Protein AF-A0A7R9PTS1-F1 (afdb_monomer_lite)

Foldseek 3Di:
DDDDPVVVVVVCCCVLVVPPVVVVVVVCVVVVHDDDCPCVVVVSVVVVVLQVQLVVLLVVCCVVDLEAELVNLLCSCPVSVHDSVVSVVVSVVVVGYYYNPCNVVSVVVVVVVVVPVDPDPLPDDDPDDDAAEPLLPVDFKDKWWWAFKADPSDTFQADDPPDDTDTDINYDNWDDDDQQQHTFDFDKAFDDDDDDRGDDDTRIIIGGTDPLFVVLQVVQVVLQVLLVVLVCVVVVPWAWDGWHTGSPHIDTDTDDDDDDPVSVVVSVVSSVVLVVQVWDKDWDWDAPVRDDPVADDHPPDDDDRTDIGIDTGGDPDPPPD

Sequence (321 aa):
MLIMPEHWQFVFTMVLDFRMKVLVQVAAELMEMKIDTNGIEIEEVMFKKTLRRGLQQFSKIVEAKKKLDSEDVFLLYDTYGFPKDLTNLMAEEKNIEVSMDNFDKLVEEAKEKSRTRKESPITINFNFEKTDDSYKYDGNGISAHLQGIVLNNELVDSLEENKKGYLIFDRTCFYSESGGQVGDKGLITFLSNGKKVGGKTSSECTLEFDETRREKIRANHSAGHLLGHFIRDFVPDAEQRGSYLDEFKTTYDFTSNKLSDEVLMQLETKMNDFVRSNGSVEVLNVKKDELDSSITHMKNVDYPELIFVEGHIWKQQSVQE

Radius of gyration: 27.92 Å; chains: 1; bounding box: 76×49×70 Å

Structure (mmCIF, N/CA/C/O backbone):
data_AF-A0A7R9PTS1-F1
#
_entry.id   AF-A0A7R9PTS1-F1
#
loop_
_atom_site.group_PDB
_atom_site.id
_atom_site.type_symbol
_atom_site.label_atom_id
_atom_site.label_alt_id
_atom_site.label_comp_id
_atom_site.label_asym_id
_atom_site.label_entity_id
_atom_site.label_seq_id
_atom_site.pdbx_PDB_ins_code
_atom_site.Cartn_x
_atom_site.Cartn_y
_atom_site.Cartn_z
_atom_site.occupancy
_atom_site.B_iso_or_equiv
_atom_site.auth_seq_id
_atom_site.auth_comp_id
_atom_site.auth_asym_id
_atom_site.auth_atom_id
_atom_site.pdbx_PDB_model_num
ATOM 1 N N . MET A 1 1 ? -26.237 21.612 28.059 1.00 30.41 1 MET A N 1
ATOM 2 C CA . MET A 1 1 ? -25.909 20.379 28.807 1.00 30.41 1 MET A CA 1
ATOM 3 C C . MET A 1 1 ? -27.227 19.703 29.142 1.00 30.41 1 MET A C 1
ATOM 5 O O . MET A 1 1 ? -27.765 19.903 30.221 1.00 30.41 1 MET A O 1
ATOM 9 N N . LEU A 1 2 ? -27.819 19.024 28.158 1.00 34.34 2 LEU A N 1
ATOM 10 C CA . LEU A 1 2 ? -29.046 18.261 28.361 1.00 34.34 2 LEU A CA 1
ATOM 11 C C . LEU A 1 2 ? -28.690 17.010 29.169 1.00 34.34 2 LEU A C 1
ATOM 13 O O . LEU A 1 2 ? -27.889 16.185 28.734 1.00 34.34 2 LEU A O 1
ATOM 17 N N . ILE A 1 3 ? -29.229 16.936 30.383 1.00 40.47 3 ILE A N 1
ATOM 18 C CA . ILE A 1 3 ? -29.117 15.784 31.276 1.00 40.47 3 ILE A CA 1
ATOM 19 C C . ILE A 1 3 ? -29.863 14.640 30.582 1.00 40.47 3 ILE A C 1
ATOM 21 O O . ILE A 1 3 ? -31.042 14.785 30.253 1.00 40.47 3 ILE A O 1
ATOM 25 N N . MET A 1 4 ? -29.166 13.540 30.281 1.00 50.50 4 MET A N 1
ATOM 26 C CA . MET A 1 4 ? -29.836 12.318 29.837 1.00 50.50 4 MET A CA 1
ATOM 27 C C . MET A 1 4 ? -30.858 11.922 30.906 1.00 50.50 4 MET A C 1
ATOM 29 O O . MET A 1 4 ? -30.530 11.993 32.089 1.00 50.50 4 MET A O 1
ATOM 33 N N . PRO A 1 5 ? -32.078 11.508 30.534 1.00 57.44 5 PRO A N 1
ATOM 34 C CA . PRO A 1 5 ? -33.017 10.985 31.511 1.00 57.44 5 PRO A CA 1
ATOM 35 C C . PRO A 1 5 ? -32.368 9.847 32.314 1.00 57.44 5 PRO A C 1
ATOM 37 O O . PRO A 1 5 ? -31.716 8.978 31.727 1.00 57.44 5 PRO A O 1
ATOM 40 N N . GLU A 1 6 ? -32.542 9.844 33.640 1.00 52.69 6 GLU A N 1
ATOM 41 C CA . GLU A 1 6 ? -31.887 8.883 34.546 1.00 52.69 6 GLU A CA 1
ATOM 42 C C . GLU A 1 6 ? -32.109 7.422 34.131 1.00 52.69 6 GLU A C 1
ATOM 44 O O . GLU A 1 6 ? -31.226 6.595 34.327 1.00 52.69 6 GLU A O 1
ATOM 49 N N . HIS A 1 7 ? -33.239 7.104 33.492 1.00 55.94 7 HIS A N 1
ATOM 50 C CA . HIS A 1 7 ? -33.541 5.756 33.015 1.00 55.94 7 HIS A CA 1
ATOM 51 C C . HIS A 1 7 ? -32.653 5.308 31.851 1.00 55.94 7 HIS A C 1
ATOM 53 O O . HIS A 1 7 ? -32.259 4.151 31.829 1.00 55.94 7 HIS A O 1
ATOM 59 N N . TRP A 1 8 ? -32.263 6.186 30.922 1.00 57.88 8 TRP A N 1
ATOM 60 C CA . TRP A 1 8 ? -31.287 5.814 29.893 1.00 57.88 8 TRP A CA 1
ATOM 61 C C . TRP A 1 8 ? -29.906 5.678 30.488 1.00 57.88 8 TRP A C 1
ATOM 63 O O . TRP A 1 8 ? -29.180 4.751 30.159 1.00 57.88 8 TRP A O 1
ATOM 73 N N . GLN A 1 9 ? -29.543 6.584 31.389 1.00 54.84 9 GLN A N 1
ATOM 74 C CA . GLN A 1 9 ? -28.272 6.487 32.084 1.00 54.84 9 GLN A CA 1
ATOM 75 C C . GLN A 1 9 ? -28.203 5.178 32.880 1.00 54.84 9 GLN A C 1
ATOM 77 O O . GLN A 1 9 ? -27.179 4.511 32.839 1.00 54.84 9 GLN A O 1
ATOM 82 N N . PHE A 1 10 ? -29.310 4.746 33.485 1.00 54.19 10 PHE A N 1
ATOM 83 C CA . PHE A 1 10 ? -29.462 3.460 34.154 1.00 54.19 10 PHE A CA 1
ATOM 84 C C . PHE A 1 10 ? -29.453 2.271 33.189 1.00 54.19 10 PHE A C 1
ATOM 86 O O . PHE A 1 10 ? -28.648 1.381 33.396 1.00 54.19 10 PHE A O 1
ATOM 93 N N . VAL A 1 11 ? -30.261 2.247 32.121 1.00 56.25 11 VAL A N 1
ATOM 94 C CA . VAL A 1 11 ? -30.292 1.151 31.130 1.00 56.25 11 VAL A CA 1
ATOM 95 C C . VAL A 1 11 ? -28.939 1.001 30.448 1.00 56.25 11 VAL A C 1
ATOM 97 O O . VAL A 1 11 ? -28.456 -0.115 30.319 1.00 56.25 11 VAL A O 1
ATOM 100 N N . PHE A 1 12 ? -28.276 2.099 30.084 1.00 58.53 12 PHE A N 1
ATOM 101 C CA . PHE A 1 12 ? -26.917 2.043 29.562 1.00 58.53 12 PHE A CA 1
ATOM 102 C C . PHE A 1 12 ? -25.927 1.623 30.632 1.00 58.53 12 PHE A C 1
ATOM 104 O O . PHE A 1 12 ? -25.124 0.764 30.337 1.00 58.53 12 PHE A O 1
ATOM 111 N N . THR A 1 13 ? -25.970 2.142 31.861 1.00 54.59 13 THR A N 1
ATOM 112 C CA . THR A 1 13 ? -25.059 1.671 32.921 1.00 54.59 13 THR A CA 1
ATOM 113 C C . THR A 1 13 ? -25.295 0.196 33.215 1.00 54.59 13 THR A C 1
ATOM 115 O O . THR A 1 13 ? -24.339 -0.531 33.389 1.00 54.59 13 THR A O 1
ATOM 118 N N . MET A 1 14 ? -26.530 -0.298 33.169 1.00 51.25 14 MET A N 1
ATOM 119 C CA . MET A 1 14 ? -26.831 -1.713 33.329 1.00 51.25 14 MET A CA 1
ATOM 120 C C . MET A 1 14 ? -26.342 -2.517 32.125 1.00 51.25 14 MET A C 1
ATOM 122 O O . MET A 1 14 ? -25.618 -3.464 32.324 1.00 51.25 14 MET A O 1
ATOM 126 N N . VAL A 1 15 ? -26.642 -2.149 30.881 1.00 54.16 15 VAL A N 1
ATOM 127 C CA . VAL A 1 15 ? -26.166 -2.876 29.684 1.00 54.16 15 VAL A CA 1
ATOM 128 C C . VAL A 1 15 ? -24.638 -2.783 29.522 1.00 54.16 15 VAL A C 1
ATOM 130 O O . VAL A 1 15 ? -24.017 -3.709 29.011 1.00 54.16 15 VAL A O 1
ATOM 133 N N . LEU A 1 16 ? -24.019 -1.690 29.975 1.00 51.81 16 LEU A N 1
ATOM 134 C CA . LEU A 1 16 ? -22.580 -1.430 29.892 1.00 51.81 16 LEU A CA 1
ATOM 135 C C . LEU A 1 16 ? -21.800 -1.985 31.097 1.00 51.81 16 LEU A C 1
ATOM 137 O O . LEU A 1 16 ? -20.666 -2.403 30.902 1.00 51.81 16 LEU A O 1
ATOM 141 N N . ASP A 1 17 ? -22.348 -2.014 32.316 1.00 50.53 17 ASP A N 1
ATOM 142 C CA . ASP A 1 17 ? -21.719 -2.652 33.492 1.00 50.53 17 ASP A CA 1
ATOM 143 C C . ASP A 1 17 ? -22.108 -4.127 33.633 1.00 50.53 17 ASP A C 1
ATOM 145 O O . ASP A 1 17 ? -21.391 -4.897 34.282 1.00 50.53 17 ASP A O 1
ATOM 149 N N . PHE A 1 18 ? -23.200 -4.570 33.003 1.00 54.34 18 PHE A N 1
ATOM 150 C CA . PHE A 1 18 ? -23.577 -5.978 32.910 1.00 54.34 18 PHE A CA 1
ATOM 151 C C . PHE A 1 18 ? -22.747 -6.657 31.825 1.00 54.34 18 PHE A C 1
ATOM 153 O O . PHE A 1 18 ? -23.214 -7.016 30.750 1.00 54.34 18 PHE A O 1
ATOM 160 N N . ARG A 1 19 ? -21.467 -6.793 32.175 1.00 63.38 19 ARG A N 1
ATOM 161 C CA . ARG A 1 19 ? -20.491 -7.786 31.741 1.00 63.38 19 ARG A CA 1
ATOM 162 C C . ARG A 1 19 ? -20.852 -8.421 30.404 1.00 63.38 19 ARG A C 1
ATOM 164 O O . ARG A 1 19 ? -21.348 -9.546 30.356 1.00 63.38 19 ARG A O 1
ATOM 171 N N . MET A 1 20 ? -20.507 -7.730 29.323 1.00 61.44 20 MET A N 1
ATOM 172 C CA . MET A 1 20 ? -20.531 -8.289 27.972 1.00 61.44 20 MET A CA 1
ATOM 173 C C . MET A 1 20 ? -19.764 -9.622 27.942 1.00 61.44 20 MET A C 1
ATOM 175 O O . MET A 1 20 ? -20.216 -10.590 27.345 1.00 61.44 20 MET A O 1
ATOM 179 N N . LYS A 1 21 ? -18.693 -9.720 28.742 1.00 63.31 21 LYS A N 1
ATOM 180 C CA . LYS A 1 21 ? -17.993 -10.970 29.066 1.00 63.31 21 LYS A CA 1
ATOM 181 C C . LYS A 1 21 ? -18.904 -12.077 29.610 1.00 63.31 21 LYS A C 1
ATOM 183 O O . LYS A 1 21 ? -18.817 -13.191 29.127 1.00 63.31 21 LYS A O 1
ATOM 188 N N . VAL A 1 22 ? -19.787 -11.798 30.575 1.00 67.94 22 VAL A N 1
ATOM 189 C CA . VAL A 1 22 ? -20.735 -12.794 31.120 1.00 67.94 22 VAL A CA 1
ATOM 190 C C . VAL A 1 22 ? -21.768 -13.193 30.076 1.00 67.94 22 VAL A C 1
ATOM 192 O O . VAL A 1 22 ? -22.057 -14.373 29.955 1.00 67.94 22 VAL A O 1
ATOM 195 N N . LEU A 1 23 ? -22.293 -12.248 29.294 1.00 69.69 23 LEU A N 1
ATOM 196 C CA . LEU A 1 23 ? -23.242 -12.570 28.224 1.00 69.69 23 LEU A CA 1
ATOM 197 C C . LEU A 1 23 ? -22.600 -13.430 27.130 1.00 69.69 23 LEU A C 1
ATOM 199 O O . LEU A 1 23 ? -23.199 -14.416 26.713 1.00 69.69 23 LEU A O 1
ATOM 203 N N . VAL A 1 24 ? -21.376 -13.102 26.708 1.00 67.81 24 VAL A N 1
ATOM 204 C CA . VAL A 1 24 ? -20.612 -13.892 25.732 1.00 67.81 24 VAL A CA 1
ATOM 205 C C . VAL A 1 24 ? -20.257 -15.264 26.304 1.00 67.81 24 VAL A C 1
ATOM 207 O O . VAL A 1 24 ? -20.403 -16.254 25.599 1.00 67.81 24 VAL A O 1
ATOM 210 N N . GLN A 1 25 ? -19.871 -15.350 27.582 1.00 69.69 25 GLN A N 1
ATOM 211 C CA . GLN A 1 25 ? -19.593 -16.619 28.263 1.00 69.69 25 GLN A CA 1
ATOM 212 C C . GLN A 1 25 ? -20.841 -17.509 28.322 1.00 69.69 25 GLN A C 1
ATOM 214 O O . GLN A 1 25 ? -20.787 -18.670 27.939 1.00 69.69 25 GLN A O 1
ATOM 219 N N . VAL A 1 26 ? -21.981 -16.950 28.738 1.00 74.62 26 VAL A N 1
ATOM 220 C CA . VAL A 1 26 ? -23.257 -17.675 28.829 1.00 74.62 26 VAL A CA 1
ATOM 221 C C . VAL A 1 26 ? -23.747 -18.090 27.442 1.00 74.62 26 VAL A C 1
ATOM 223 O O . VAL A 1 26 ? -24.213 -19.211 27.271 1.00 74.62 26 VAL A O 1
ATOM 226 N N . ALA A 1 27 ? -23.622 -17.229 26.430 1.00 71.50 27 ALA A N 1
ATOM 227 C CA . ALA A 1 27 ? -23.969 -17.578 25.055 1.00 71.50 27 ALA A CA 1
ATOM 228 C C . ALA A 1 27 ? -23.058 -18.685 24.500 1.00 71.50 27 ALA A C 1
ATOM 230 O O . ALA A 1 27 ? -23.555 -19.613 23.868 1.00 71.50 27 ALA A O 1
ATOM 231 N N . ALA A 1 28 ? -21.751 -18.625 24.775 1.00 73.81 28 ALA A N 1
ATOM 232 C CA . ALA A 1 28 ? -20.791 -19.663 24.409 1.00 73.81 28 ALA A CA 1
ATOM 233 C C . ALA A 1 28 ? -21.144 -21.011 25.051 1.00 73.81 28 ALA A C 1
ATOM 235 O O . ALA A 1 28 ? -21.156 -22.031 24.367 1.00 73.81 28 ALA A O 1
ATOM 236 N N . GLU A 1 29 ? -21.486 -21.001 26.342 1.00 76.56 29 GLU A N 1
ATOM 237 C CA . GLU A 1 29 ? -21.928 -22.181 27.091 1.00 76.56 29 GLU A CA 1
ATOM 238 C C . GLU A 1 29 ? -23.236 -22.755 26.532 1.00 76.56 29 GLU A C 1
ATOM 240 O O . GLU A 1 29 ? -23.334 -23.962 26.328 1.00 76.56 29 GLU A O 1
ATOM 245 N N . LEU A 1 30 ? -24.219 -21.903 26.219 1.00 78.62 30 LEU A N 1
ATOM 246 C CA . LEU A 1 30 ? -25.497 -22.316 25.625 1.00 78.62 30 LEU A CA 1
ATOM 247 C C . LEU A 1 30 ? -25.350 -22.877 24.204 1.00 78.62 30 LEU A C 1
ATOM 249 O O . LEU A 1 30 ? -26.162 -23.703 23.795 1.00 78.62 30 LEU A O 1
ATOM 253 N N . MET A 1 31 ? -24.350 -22.418 23.448 1.00 79.88 31 MET A N 1
ATOM 254 C CA . MET A 1 31 ? -24.087 -22.857 22.072 1.00 79.88 31 MET A CA 1
ATOM 255 C C . MET A 1 31 ? -22.999 -23.939 21.975 1.00 79.88 31 MET A C 1
ATOM 257 O O . MET A 1 31 ? -22.622 -24.306 20.865 1.00 79.88 31 MET A O 1
ATOM 261 N N . GLU A 1 32 ? -22.475 -24.430 23.104 1.00 78.00 32 GLU A N 1
ATOM 262 C CA . GLU A 1 32 ? -21.339 -25.368 23.171 1.00 78.00 32 GLU A CA 1
ATOM 263 C C . GLU A 1 32 ? -20.096 -24.899 22.378 1.00 78.00 32 GLU A C 1
ATOM 265 O O . GLU A 1 32 ? -19.299 -25.695 21.876 1.00 78.00 32 GLU A O 1
ATOM 270 N N . MET A 1 33 ? -19.900 -23.582 22.266 1.00 72.06 33 MET A N 1
ATOM 271 C CA . MET A 1 33 ? -18.794 -22.980 21.522 1.00 72.06 33 MET A CA 1
ATOM 272 C C . MET A 1 33 ? -17.620 -22.659 22.450 1.00 72.06 33 MET A C 1
ATOM 274 O O . MET A 1 33 ? -17.782 -22.052 23.506 1.00 72.06 33 MET A O 1
ATOM 278 N N . LYS A 1 34 ? -16.396 -22.991 22.026 1.00 64.06 34 LYS A N 1
ATOM 279 C CA . LYS A 1 34 ? -15.184 -22.437 22.647 1.00 64.06 34 LYS A CA 1
ATOM 280 C C . LYS A 1 34 ? -14.942 -21.038 22.088 1.00 64.06 34 LYS A C 1
ATOM 282 O O . LYS A 1 34 ? -14.516 -20.909 20.945 1.00 64.06 34 LYS A O 1
ATOM 287 N N . ILE A 1 35 ? -15.214 -20.012 22.889 1.00 63.81 35 ILE A N 1
ATOM 288 C CA . ILE A 1 35 ? -14.909 -18.617 22.550 1.00 63.81 35 ILE A CA 1
ATOM 289 C C . ILE A 1 35 ? -13.646 -18.194 23.302 1.00 63.81 35 ILE A C 1
ATOM 291 O O . ILE A 1 35 ? -13.562 -18.362 24.520 1.00 63.81 35 ILE A O 1
ATOM 295 N N . ASP A 1 36 ? -12.664 -17.652 22.580 1.00 63.06 36 ASP A N 1
ATOM 296 C CA . ASP A 1 36 ? -11.528 -16.976 23.203 1.00 63.06 36 ASP A CA 1
ATOM 297 C C . ASP A 1 36 ? -12.006 -15.638 23.779 1.00 63.06 36 ASP A C 1
ATOM 299 O O . ASP A 1 36 ? -12.470 -14.757 23.059 1.00 63.06 36 ASP A O 1
ATOM 303 N N . THR A 1 37 ? -11.947 -15.508 25.103 1.00 60.34 37 THR A N 1
ATOM 304 C CA . THR A 1 37 ? -12.390 -14.293 25.802 1.00 60.34 37 THR A CA 1
ATOM 305 C C . THR A 1 37 ? -11.315 -13.207 25.874 1.00 60.34 37 THR A C 1
ATOM 307 O O . THR A 1 37 ? -11.572 -12.121 26.407 1.00 60.34 37 THR A O 1
ATOM 310 N N . ASN A 1 38 ? -10.111 -13.476 25.356 1.00 59.19 38 ASN A N 1
ATOM 311 C CA . ASN A 1 38 ? -9.035 -12.497 25.298 1.00 59.19 38 ASN A CA 1
ATOM 312 C C . ASN A 1 38 ? -9.413 -11.352 24.349 1.00 59.19 38 ASN A C 1
ATOM 314 O O . ASN A 1 38 ? -9.688 -11.556 23.174 1.00 59.19 38 ASN A O 1
ATOM 318 N N . GLY A 1 39 ? -9.426 -10.122 24.868 1.00 57.47 39 GLY A N 1
ATOM 319 C CA . GLY A 1 39 ? -9.778 -8.924 24.098 1.00 57.47 39 GLY A CA 1
ATOM 320 C C . GLY A 1 39 ? -11.207 -8.417 24.301 1.00 57.47 39 GLY A C 1
ATOM 321 O O . GLY A 1 39 ? -11.434 -7.236 24.054 1.00 57.47 39 GLY A O 1
ATOM 322 N N . ILE A 1 40 ? -12.128 -9.214 24.869 1.00 67.50 40 ILE A N 1
ATOM 323 C CA . ILE A 1 40 ? -13.513 -8.771 25.146 1.00 67.50 40 ILE A CA 1
ATOM 324 C C . ILE A 1 40 ? -13.531 -7.517 26.025 1.00 67.50 40 ILE A C 1
ATOM 326 O O . ILE A 1 40 ? -14.324 -6.614 25.798 1.00 67.50 40 ILE A O 1
ATOM 330 N N . GLU A 1 41 ? -12.638 -7.420 27.011 1.00 64.75 41 GLU A N 1
ATOM 331 C CA . GLU A 1 41 ? -12.552 -6.242 27.887 1.00 64.75 41 GLU A CA 1
ATOM 332 C C . GLU A 1 41 ? -12.122 -4.981 27.118 1.00 64.75 41 GLU A C 1
ATOM 334 O O . GLU A 1 41 ? -12.632 -3.889 27.367 1.00 64.75 41 GLU A O 1
ATOM 339 N N . ILE A 1 42 ? -11.219 -5.128 26.144 1.00 62.91 42 ILE A N 1
ATOM 340 C CA . ILE A 1 42 ? -10.767 -4.027 25.284 1.00 62.91 42 ILE A CA 1
ATOM 341 C C . ILE A 1 42 ? -11.885 -3.633 24.316 1.00 62.91 42 ILE A C 1
ATOM 343 O O . ILE A 1 42 ? -12.165 -2.442 24.165 1.00 62.91 42 ILE A O 1
ATOM 347 N N . GLU A 1 43 ? -12.552 -4.609 23.700 1.00 64.00 43 GLU A N 1
ATOM 348 C CA . GLU A 1 43 ? -13.722 -4.380 22.850 1.00 64.00 43 GLU A CA 1
ATOM 349 C C . GLU A 1 43 ? -14.851 -3.704 23.623 1.00 64.00 43 GLU A C 1
ATOM 351 O O . GLU A 1 43 ? -15.441 -2.754 23.122 1.00 64.00 43 GLU A O 1
ATOM 356 N N . GLU A 1 44 ? -15.101 -4.106 24.869 1.00 65.06 44 GLU A N 1
ATOM 357 C CA . GLU A 1 44 ? -16.109 -3.503 25.739 1.00 65.06 44 GLU A CA 1
ATOM 358 C C . GLU A 1 44 ? -15.778 -2.029 26.028 1.00 65.06 44 GLU A C 1
ATOM 360 O O . GLU A 1 44 ? -16.634 -1.149 25.903 1.00 65.06 44 GLU A O 1
ATOM 365 N N . VAL A 1 45 ? -14.516 -1.724 26.356 1.00 65.69 45 VAL A N 1
ATOM 366 C CA . VAL A 1 45 ? -14.046 -0.343 26.563 1.00 65.69 45 VAL A CA 1
ATOM 367 C C . VAL A 1 45 ? -14.166 0.484 25.278 1.00 65.69 45 VAL A C 1
ATOM 369 O O . VAL A 1 45 ? -14.592 1.646 25.320 1.00 65.69 45 VAL A O 1
ATOM 372 N N . MET A 1 46 ? -13.815 -0.091 24.128 1.00 64.50 46 MET A N 1
ATOM 373 C CA . MET A 1 46 ? -13.908 0.580 22.831 1.00 64.50 46 MET A CA 1
ATOM 374 C C . MET A 1 46 ? -15.365 0.805 22.423 1.00 64.50 46 MET A C 1
ATOM 376 O O . MET A 1 46 ? -15.711 1.919 22.032 1.00 64.50 46 MET A O 1
ATOM 380 N N . PHE A 1 47 ? -16.236 -0.183 22.618 1.00 69.75 47 PHE A N 1
ATOM 381 C CA . PHE A 1 47 ? -17.673 -0.084 22.390 1.00 69.75 47 PHE A CA 1
ATOM 382 C C . PHE A 1 47 ? -18.293 1.014 23.258 1.00 69.75 47 PHE A C 1
ATOM 384 O O . PHE A 1 47 ? -18.947 1.909 22.726 1.00 69.75 47 PHE A O 1
ATOM 391 N N . LYS A 1 48 ? -17.987 1.057 24.565 1.00 67.12 48 LYS A N 1
ATOM 392 C CA . LYS A 1 48 ? -18.401 2.149 25.472 1.00 67.12 48 LYS A CA 1
ATOM 393 C C . LYS A 1 48 ? -17.970 3.520 24.949 1.00 67.12 48 LYS A C 1
ATOM 395 O O . LYS A 1 48 ? -18.740 4.483 24.978 1.00 67.12 48 LYS A O 1
ATOM 400 N N . LYS A 1 49 ? -16.731 3.632 24.459 1.00 70.56 49 LYS A N 1
ATOM 401 C CA . LYS A 1 49 ? -16.186 4.886 23.920 1.00 70.56 49 LYS A CA 1
ATOM 402 C C . LYS A 1 49 ? -16.896 5.312 22.633 1.00 70.56 49 LYS A C 1
ATOM 404 O O . LYS A 1 49 ? -17.201 6.499 22.496 1.00 70.56 49 LYS A O 1
ATOM 409 N N . THR A 1 50 ? -17.154 4.372 21.730 1.00 70.56 50 THR A N 1
ATOM 410 C CA . THR A 1 50 ? -17.903 4.566 20.480 1.00 70.56 50 THR A CA 1
ATOM 411 C C . THR A 1 50 ? -19.333 5.005 20.778 1.00 70.56 50 THR A C 1
ATOM 413 O O . THR A 1 50 ? -19.751 6.073 20.338 1.00 70.56 50 THR A O 1
ATOM 416 N N . LEU A 1 51 ? -20.031 4.283 21.655 1.00 77.00 51 LEU A N 1
ATOM 417 C CA . LEU A 1 51 ? -21.401 4.575 22.064 1.00 77.00 51 LEU A CA 1
ATOM 418 C C . LEU A 1 51 ? -21.529 5.966 22.694 1.00 77.00 51 LEU A C 1
ATOM 420 O O . LEU A 1 51 ? -22.396 6.747 22.313 1.00 77.00 51 LEU A O 1
ATOM 424 N N . ARG A 1 52 ? -20.608 6.335 23.595 1.00 74.31 52 ARG A N 1
ATOM 425 C CA . ARG A 1 52 ? -20.577 7.673 24.205 1.00 74.31 52 ARG A CA 1
ATOM 426 C C . ARG A 1 52 ? -20.402 8.780 23.164 1.00 74.31 52 ARG A C 1
ATOM 428 O O . ARG A 1 52 ? -21.030 9.830 23.283 1.00 74.31 52 ARG A O 1
ATOM 435 N N . ARG A 1 53 ? -19.542 8.571 22.161 1.00 76.88 53 ARG A N 1
ATOM 436 C CA . ARG A 1 53 ? -19.349 9.531 21.061 1.00 76.88 53 ARG A CA 1
ATOM 437 C C . ARG A 1 53 ? -20.604 9.636 20.196 1.00 76.88 53 ARG A C 1
ATOM 439 O O . ARG A 1 53 ? -21.027 10.753 19.913 1.00 76.88 53 ARG A O 1
ATOM 446 N N . GLY A 1 54 ? -21.217 8.502 19.857 1.00 80.88 54 GLY A N 1
ATOM 447 C CA . GLY A 1 54 ? -22.487 8.445 19.134 1.00 80.88 54 GLY A CA 1
ATOM 448 C C . GLY A 1 54 ? -23.605 9.196 19.860 1.00 80.88 54 GLY A C 1
ATOM 449 O O . GLY A 1 54 ? -24.239 10.060 19.268 1.00 80.88 54 GLY A O 1
ATOM 450 N N . LEU A 1 55 ? -23.758 8.991 21.172 1.00 82.44 55 LEU A N 1
ATOM 451 C CA . LEU A 1 55 ? -24.741 9.697 22.008 1.00 82.44 55 LEU A CA 1
ATOM 452 C C . LEU A 1 55 ? -24.530 11.216 22.040 1.00 82.44 55 LEU A C 1
ATOM 454 O O . LEU A 1 55 ? -25.489 11.992 21.966 1.00 82.44 55 LEU A O 1
ATOM 458 N N . GLN A 1 56 ? -23.273 11.655 22.157 1.00 82.06 56 GLN A N 1
ATOM 459 C CA . GLN A 1 56 ? -22.933 13.078 22.115 1.00 82.06 56 GLN A CA 1
ATOM 460 C C . GLN A 1 56 ? -23.297 13.689 20.763 1.00 82.06 56 GLN A C 1
ATOM 462 O O . GLN A 1 56 ? -23.817 14.803 20.720 1.00 82.06 56 GLN A O 1
ATOM 467 N N . GLN A 1 57 ? -23.040 12.968 19.672 1.00 87.62 57 GLN A N 1
ATOM 468 C CA . GLN A 1 57 ? -23.364 13.440 18.336 1.00 87.62 57 GLN A CA 1
ATOM 469 C C . GLN A 1 57 ? -24.873 13.439 18.077 1.00 87.62 57 GLN A C 1
ATOM 471 O O . GLN A 1 57 ? -25.396 14.445 17.607 1.00 87.62 57 GLN A O 1
ATOM 476 N N . PHE A 1 58 ? -25.583 12.378 18.463 1.00 86.88 58 PHE A N 1
ATOM 477 C CA . PHE A 1 58 ? -27.041 12.296 18.387 1.00 86.88 58 PHE A CA 1
ATOM 478 C C . PHE A 1 58 ? -27.689 13.479 19.110 1.00 86.88 58 PHE A C 1
ATOM 480 O O . PHE A 1 58 ? -28.503 14.194 18.536 1.00 86.88 58 PHE A O 1
ATOM 487 N N . SER A 1 59 ? -27.257 13.760 20.343 1.00 85.62 59 SER A N 1
ATOM 488 C CA . SER A 1 59 ? -27.791 14.883 21.122 1.00 85.62 59 SER A CA 1
ATOM 489 C C . SER A 1 59 ? -27.562 16.229 20.431 1.00 85.62 59 SER A C 1
ATOM 491 O O . SER A 1 59 ? -28.476 17.043 20.390 1.00 85.62 59 SER A O 1
ATOM 493 N N . LYS A 1 60 ? -26.382 16.449 19.832 1.00 86.69 60 LYS A N 1
ATOM 494 C CA . LYS A 1 60 ? -26.089 17.672 19.064 1.00 86.69 60 LYS A CA 1
ATOM 495 C C . LYS A 1 60 ? -26.977 17.815 17.832 1.00 86.69 60 LYS A C 1
ATOM 497 O O . LYS A 1 60 ? -27.460 18.912 17.567 1.00 86.69 60 LYS A O 1
ATOM 502 N N . ILE A 1 61 ? -27.172 16.728 17.084 1.00 87.62 61 ILE A N 1
ATOM 503 C CA . ILE A 1 61 ? -28.024 16.722 15.891 1.00 87.62 61 ILE A CA 1
ATOM 504 C C . ILE A 1 61 ? -29.454 17.073 16.292 1.00 87.62 61 ILE A C 1
ATOM 506 O O . ILE A 1 61 ? -30.024 18.000 15.736 1.00 87.62 61 ILE A O 1
ATOM 510 N N . VAL A 1 62 ? -29.980 16.417 17.324 1.00 87.50 62 VAL A N 1
ATOM 511 C CA . VAL A 1 62 ? -31.332 16.643 17.846 1.00 87.50 62 VAL A CA 1
ATOM 512 C C . VAL A 1 62 ? -31.537 18.060 18.397 1.00 87.50 62 VAL A C 1
ATOM 514 O O . VAL A 1 62 ? -32.598 18.656 18.208 1.00 87.50 62 VAL A O 1
ATOM 517 N N . GLU A 1 63 ? -30.537 18.615 19.089 1.00 85.94 63 GLU A N 1
ATOM 518 C CA . GLU A 1 63 ? -30.571 20.000 19.577 1.00 85.94 63 GLU A CA 1
ATOM 519 C C . GLU A 1 63 ? -30.603 21.006 18.416 1.00 85.94 63 GLU A C 1
ATOM 521 O O . GLU A 1 63 ? -31.304 22.015 18.497 1.00 85.94 63 GLU A O 1
ATOM 526 N N . ALA A 1 64 ? -29.869 20.729 17.334 1.00 86.00 64 ALA A N 1
ATOM 527 C CA . ALA A 1 64 ? -29.796 21.594 16.160 1.00 86.00 64 ALA A CA 1
ATOM 528 C C . ALA A 1 64 ? -31.016 21.453 15.237 1.00 86.00 64 ALA A C 1
ATOM 530 O O . ALA A 1 64 ? -31.503 22.441 14.685 1.00 86.00 64 ALA A O 1
ATOM 531 N N . LYS A 1 65 ? -31.518 20.229 15.068 1.00 85.69 65 LYS A N 1
ATOM 532 C CA . LYS A 1 65 ? -32.670 19.896 14.239 1.00 85.69 65 LYS A CA 1
ATOM 533 C C . LYS A 1 65 ? -33.545 18.865 14.941 1.00 85.69 65 LYS A C 1
ATOM 535 O O . LYS A 1 65 ? -33.116 17.772 15.281 1.00 85.69 65 LYS A O 1
ATOM 540 N N . LYS A 1 66 ? -34.828 19.193 15.103 1.00 83.94 66 LYS A N 1
ATOM 541 C CA . LYS A 1 66 ? -35.843 18.306 15.701 1.00 83.94 66 LYS A CA 1
ATOM 542 C C . LYS A 1 66 ? -36.305 17.180 14.755 1.00 83.94 66 LYS A C 1
ATOM 544 O O . LYS A 1 66 ? -37.461 16.779 14.805 1.00 83.94 66 LYS A O 1
ATOM 549 N N . LYS A 1 67 ? -35.425 16.721 13.865 1.00 89.50 67 LYS A N 1
ATOM 550 C CA . LYS A 1 67 ? -35.639 15.619 12.922 1.00 89.50 67 LYS A CA 1
ATOM 551 C C . LYS A 1 67 ? -34.294 14.998 12.552 1.00 89.50 67 LYS A C 1
ATOM 553 O O . LYS A 1 67 ? -33.294 15.717 12.526 1.00 89.50 67 LYS A O 1
ATOM 558 N N . LEU A 1 68 ? -34.293 13.708 12.244 1.00 90.06 68 LEU A N 1
ATOM 559 C CA . LEU A 1 68 ? -33.134 12.962 11.758 1.00 90.06 68 LEU A CA 1
ATOM 560 C C . LEU A 1 68 ? -33.399 12.522 10.317 1.00 90.06 68 LEU A C 1
ATOM 562 O O . LEU A 1 68 ? -34.378 11.829 10.046 1.00 90.06 68 LEU A O 1
ATOM 566 N N . ASP A 1 69 ? -32.551 12.957 9.393 1.00 93.06 69 ASP A N 1
ATOM 567 C CA . ASP A 1 69 ? -32.580 12.492 8.004 1.00 93.06 69 ASP A CA 1
ATOM 568 C C . ASP A 1 69 ? -31.681 11.259 7.815 1.00 93.06 69 ASP A C 1
ATOM 570 O O . ASP A 1 69 ? -30.923 10.867 8.708 1.00 93.06 69 ASP A O 1
ATOM 574 N N . SER A 1 70 ? -31.794 10.609 6.654 1.00 90.75 70 SER A N 1
ATOM 575 C CA . SER A 1 70 ? -31.026 9.395 6.357 1.00 90.75 70 SER A CA 1
ATOM 576 C C . SER A 1 70 ? -29.520 9.648 6.413 1.00 90.75 70 SER A C 1
ATOM 578 O O . SER A 1 70 ? -28.770 8.757 6.804 1.00 90.75 70 SER A O 1
ATOM 580 N N . GLU A 1 71 ? -29.078 10.859 6.074 1.00 91.19 71 GLU A N 1
ATOM 581 C CA . GLU A 1 71 ? -27.691 11.300 6.155 1.00 91.19 71 GLU A CA 1
ATOM 582 C C . GLU A 1 71 ? -27.189 11.378 7.605 1.00 91.19 71 GLU A C 1
ATOM 584 O O . GLU A 1 71 ? -26.061 10.965 7.872 1.00 91.19 71 GLU A O 1
ATOM 589 N N . ASP A 1 72 ? -28.004 11.835 8.561 1.00 92.25 72 ASP A N 1
ATOM 590 C CA . ASP A 1 72 ? -27.635 11.803 9.982 1.00 92.25 72 ASP A CA 1
ATOM 591 C C . ASP A 1 72 ? -27.539 10.396 10.537 1.00 92.25 72 ASP A C 1
ATOM 593 O O . ASP A 1 72 ? -26.615 10.084 11.291 1.00 92.25 72 ASP A O 1
ATOM 597 N N . VAL A 1 73 ? -28.530 9.558 10.218 1.00 91.12 73 VAL A N 1
ATOM 598 C CA . VAL A 1 73 ? -28.559 8.181 10.710 1.00 91.12 73 VAL A CA 1
ATOM 599 C C . VAL A 1 73 ? -27.377 7.425 10.113 1.00 91.12 73 VAL A C 1
ATOM 601 O O . VAL A 1 73 ? -26.697 6.686 10.825 1.00 91.12 73 VAL A O 1
ATOM 604 N N . PHE A 1 74 ? -27.070 7.678 8.839 1.00 91.69 74 PHE A N 1
ATOM 605 C CA . PHE A 1 74 ? -25.876 7.169 8.181 1.00 91.69 74 PHE A CA 1
ATOM 606 C C . PHE A 1 74 ? -24.591 7.689 8.833 1.00 91.69 74 PHE A C 1
ATOM 608 O O . PHE A 1 74 ? -23.713 6.890 9.133 1.00 91.69 74 PHE A O 1
ATOM 615 N N . LEU A 1 75 ? -24.485 8.984 9.143 1.00 89.62 75 LEU A N 1
ATOM 616 C CA . LEU A 1 75 ? -23.329 9.552 9.843 1.00 89.62 75 LEU A CA 1
ATOM 617 C C . LEU A 1 75 ? -23.112 8.886 11.210 1.00 89.62 75 LEU A C 1
ATOM 619 O O . LEU A 1 75 ? -21.990 8.507 11.552 1.00 89.62 75 LEU A O 1
ATOM 623 N N . LEU A 1 76 ? -24.180 8.745 11.999 1.00 88.38 76 LEU A N 1
ATOM 624 C CA . LEU A 1 76 ? -24.143 8.085 13.303 1.00 88.38 76 LEU A CA 1
ATOM 625 C C . LEU A 1 76 ? -23.686 6.627 13.171 1.00 88.38 76 LEU A C 1
ATOM 627 O O . LEU A 1 76 ? -22.827 6.199 13.939 1.00 88.38 76 LEU A O 1
ATOM 631 N N . TYR A 1 77 ? -24.198 5.907 12.176 1.00 88.81 77 TYR A N 1
ATOM 632 C CA . TYR A 1 77 ? -23.855 4.514 11.903 1.00 88.81 77 TYR A CA 1
ATOM 633 C C . TYR A 1 77 ? -22.417 4.332 11.393 1.00 88.81 77 TYR A C 1
ATOM 635 O O . TYR A 1 77 ? -21.631 3.628 12.022 1.00 88.81 77 TYR A O 1
ATOM 643 N N . ASP A 1 78 ? -22.059 4.983 10.288 1.00 85.38 78 ASP A N 1
ATOM 644 C CA . ASP A 1 78 ? -20.804 4.773 9.559 1.00 85.38 78 ASP A CA 1
ATOM 645 C C . ASP A 1 78 ? -19.605 5.420 10.266 1.00 85.38 78 ASP A C 1
ATOM 647 O O . ASP A 1 78 ? -18.578 4.786 10.495 1.00 85.38 78 ASP A O 1
ATOM 651 N N . THR A 1 79 ? -19.742 6.680 10.685 1.00 81.38 79 THR A N 1
ATOM 652 C CA . THR A 1 79 ? -18.622 7.439 11.264 1.00 81.38 79 THR A CA 1
ATOM 653 C C . THR A 1 79 ? -18.498 7.243 12.771 1.00 81.38 79 THR A C 1
ATOM 655 O O . THR A 1 79 ? -17.388 7.168 13.305 1.00 81.38 79 THR A O 1
ATOM 658 N N . TYR A 1 80 ? -19.625 7.195 13.485 1.00 80.56 80 TYR A N 1
ATOM 659 C CA . TYR A 1 80 ? -19.632 7.108 14.948 1.00 80.56 80 TYR A CA 1
ATOM 660 C C . TYR A 1 80 ? -19.901 5.698 15.477 1.00 80.56 80 TYR A C 1
ATOM 662 O O . TYR A 1 80 ? -19.888 5.529 16.696 1.00 80.56 80 TYR A O 1
ATOM 670 N N . GLY A 1 81 ? -20.118 4.704 14.604 1.00 79.19 81 GLY A N 1
ATOM 671 C CA . GLY A 1 81 ? -20.379 3.313 14.988 1.00 79.19 81 GLY A CA 1
ATOM 672 C C . GLY A 1 81 ? -21.635 3.144 15.847 1.00 79.19 81 GLY A C 1
ATOM 673 O O . GLY A 1 81 ? -21.733 2.190 16.618 1.00 79.19 81 GLY A O 1
ATOM 674 N N . PHE A 1 82 ? -22.555 4.108 15.797 1.00 83.38 82 PHE A N 1
ATOM 675 C CA . PHE A 1 82 ? -23.733 4.158 16.647 1.00 83.38 82 PHE A CA 1
ATOM 676 C C . PHE A 1 82 ? -24.868 3.335 16.013 1.00 83.38 82 PHE A C 1
ATOM 678 O O . PHE A 1 82 ? -25.244 3.601 14.869 1.00 83.38 82 PHE A O 1
ATOM 685 N N . PRO A 1 83 ? -25.422 2.324 16.710 1.00 83.56 83 PRO A N 1
ATOM 686 C CA . PRO A 1 83 ? -26.391 1.411 16.109 1.00 83.56 83 PRO A CA 1
ATOM 687 C C . PRO A 1 83 ? -27.660 2.121 15.626 1.00 83.56 83 PRO A C 1
ATOM 689 O O . PRO A 1 83 ? -28.272 2.883 16.374 1.00 83.56 83 PRO A O 1
ATOM 692 N N . LYS A 1 84 ? -28.107 1.814 14.401 1.00 86.31 84 LYS A N 1
ATOM 693 C CA . LYS A 1 84 ? -29.332 2.394 13.821 1.00 86.31 84 LYS A CA 1
ATOM 694 C C . LYS A 1 84 ? -30.575 2.131 14.681 1.00 86.31 84 LYS A C 1
ATOM 696 O O . LYS A 1 84 ? -31.394 3.024 14.861 1.00 86.31 84 LYS A O 1
ATOM 701 N N . ASP A 1 85 ? -30.677 0.935 15.262 1.00 84.56 85 ASP A N 1
ATOM 702 C CA . ASP A 1 85 ? -31.835 0.537 16.068 1.00 84.56 85 ASP A CA 1
ATOM 703 C C . ASP A 1 85 ? -31.914 1.374 17.348 1.00 84.56 85 ASP A C 1
ATOM 705 O O . ASP A 1 85 ? -32.989 1.794 17.768 1.00 84.56 85 ASP A O 1
ATOM 709 N N . LEU A 1 86 ? -30.749 1.698 17.916 1.00 82.75 86 LEU A N 1
ATOM 710 C CA . LEU A 1 86 ? -30.641 2.566 19.077 1.00 82.75 86 LEU A CA 1
ATOM 711 C C . LEU A 1 86 ? -30.966 4.023 18.727 1.00 82.75 86 LEU A C 1
ATOM 713 O O . LEU A 1 86 ? -31.655 4.692 19.492 1.00 82.75 86 LEU A O 1
ATOM 717 N N . THR A 1 87 ? -30.526 4.502 17.560 1.00 85.94 87 THR A N 1
ATOM 718 C CA . THR A 1 87 ? -30.910 5.821 17.031 1.00 85.94 87 THR A CA 1
ATOM 719 C C . THR A 1 87 ? -32.428 5.947 16.908 1.00 85.94 87 THR A C 1
ATOM 721 O O . THR A 1 87 ? -32.988 6.946 17.358 1.00 85.94 87 THR A O 1
ATOM 724 N N . ASN A 1 88 ? -33.095 4.927 16.358 1.00 85.56 88 ASN A N 1
ATOM 725 C CA . ASN A 1 88 ? -34.548 4.911 16.181 1.00 85.56 88 ASN A CA 1
ATOM 726 C C . ASN A 1 88 ? -35.290 4.924 17.523 1.00 85.56 88 ASN A C 1
ATOM 728 O O . ASN A 1 88 ? -36.142 5.784 17.731 1.00 85.56 88 ASN A O 1
ATOM 732 N N . LEU A 1 89 ? -34.913 4.041 18.455 1.00 84.88 89 LEU A N 1
ATOM 733 C CA . LEU A 1 89 ? -35.485 3.987 19.808 1.00 84.88 89 LEU A CA 1
ATOM 734 C C . LEU A 1 89 ? -35.379 5.333 20.534 1.00 84.88 89 LEU A C 1
ATOM 736 O O . LEU A 1 89 ? -36.346 5.839 21.098 1.00 84.88 89 LEU A O 1
ATOM 740 N N . MET A 1 90 ? -34.197 5.950 20.495 1.00 83.81 90 MET A N 1
ATOM 741 C CA . MET A 1 90 ? -33.965 7.232 21.159 1.00 83.81 90 MET A CA 1
ATOM 742 C C . MET A 1 90 ? -34.721 8.392 20.505 1.00 83.81 90 MET A C 1
ATOM 744 O O . MET A 1 90 ? -35.091 9.351 21.189 1.00 83.81 90 MET A O 1
ATOM 748 N N . ALA A 1 91 ? -34.901 8.349 19.185 1.00 87.56 91 ALA A N 1
ATOM 749 C CA . ALA A 1 91 ? -35.677 9.347 18.466 1.00 87.56 91 ALA A CA 1
ATOM 750 C C . ALA A 1 91 ? -37.171 9.226 18.795 1.00 87.56 91 ALA A C 1
ATOM 752 O O . ALA A 1 91 ? -37.801 10.240 19.094 1.00 87.56 91 ALA A O 1
ATOM 753 N N . GLU A 1 92 ? -37.701 8.001 18.837 1.00 86.62 92 GLU A N 1
ATOM 754 C CA . GLU A 1 92 ? -39.091 7.708 19.197 1.00 86.62 92 GLU A CA 1
ATOM 755 C C . GLU A 1 92 ? -39.435 8.243 20.592 1.00 86.62 92 GLU A C 1
ATOM 757 O O . GLU A 1 92 ? -40.380 9.017 20.745 1.00 86.62 92 GLU A O 1
ATOM 762 N N . GLU A 1 93 ? -38.610 7.951 21.600 1.00 82.38 93 GLU A N 1
ATOM 763 C CA . GLU A 1 93 ? -38.843 8.447 22.962 1.00 82.38 93 GLU A CA 1
ATOM 764 C C . GLU A 1 93 ? -38.823 9.976 23.076 1.00 82.38 93 GLU A C 1
ATOM 766 O O . GLU A 1 93 ? -39.502 10.569 23.920 1.00 82.38 93 GLU A O 1
ATOM 771 N N . LYS A 1 94 ? -38.045 10.641 22.220 1.00 82.75 94 LYS A N 1
ATOM 772 C CA . LYS A 1 94 ? -37.978 12.103 22.167 1.00 82.75 94 LYS A CA 1
ATOM 773 C C . LYS A 1 94 ? -39.011 12.721 21.225 1.00 82.75 94 LYS A C 1
ATOM 775 O O . LYS A 1 94 ? -39.008 13.944 21.078 1.00 82.75 94 LYS A O 1
ATOM 780 N N . ASN A 1 95 ? -39.902 11.918 20.638 1.00 86.19 95 ASN A N 1
ATOM 781 C CA . ASN A 1 95 ? -40.867 12.329 19.616 1.00 86.19 95 ASN A CA 1
ATOM 782 C C . ASN A 1 95 ? -40.194 13.054 18.435 1.00 86.19 95 ASN A C 1
ATOM 784 O O . ASN A 1 95 ? -40.638 14.117 18.000 1.00 86.19 95 ASN A O 1
ATOM 788 N N . ILE A 1 96 ? -39.077 12.504 17.958 1.00 89.44 96 ILE A N 1
ATOM 789 C CA . ILE A 1 96 ? -38.294 13.024 16.837 1.00 89.44 96 ILE A CA 1
ATOM 790 C C . ILE A 1 96 ? -38.593 12.180 15.607 1.00 89.44 96 ILE A C 1
ATOM 792 O O . ILE A 1 96 ? -38.499 10.956 15.644 1.00 89.44 96 ILE A O 1
ATOM 796 N N . GLU A 1 97 ? -38.916 12.846 14.505 1.00 88.25 97 GLU A N 1
ATOM 797 C CA . GLU A 1 97 ? -39.136 12.189 13.222 1.00 88.25 97 GLU A CA 1
ATOM 798 C C . GLU A 1 97 ? -37.805 11.698 12.633 1.00 88.25 97 GLU A C 1
ATOM 800 O O . GLU A 1 97 ? -36.832 12.458 12.581 1.00 88.25 97 GLU A O 1
ATOM 805 N N . VAL A 1 98 ? -37.770 10.440 12.187 1.00 89.38 98 VAL A N 1
ATOM 806 C CA . VAL A 1 98 ? -36.611 9.815 11.534 1.00 89.38 98 VAL A CA 1
ATOM 807 C C . VAL A 1 98 ? -37.002 9.383 10.124 1.00 89.38 98 VAL A C 1
ATOM 809 O O . VAL A 1 98 ? -37.959 8.629 9.961 1.00 89.38 98 VAL A O 1
ATOM 812 N N . SER A 1 99 ? -36.253 9.822 9.112 1.00 89.94 99 SER A N 1
ATOM 813 C CA . SER A 1 99 ? -36.389 9.342 7.730 1.00 89.94 99 SER A CA 1
ATOM 814 C C . SER A 1 99 ? -35.245 8.393 7.374 1.00 89.94 99 SER A C 1
ATOM 816 O O . SER A 1 99 ? -34.069 8.724 7.528 1.00 89.94 99 SER A O 1
ATOM 818 N N . MET A 1 100 ? -35.598 7.219 6.850 1.00 85.19 100 MET A N 1
ATOM 819 C CA . MET A 1 100 ? -34.656 6.162 6.452 1.00 85.19 100 MET A CA 1
ATOM 820 C C . MET A 1 100 ? -34.636 5.911 4.938 1.00 85.19 100 MET A C 1
ATOM 822 O O . MET A 1 100 ? -33.997 4.965 4.484 1.00 85.19 100 MET A O 1
ATOM 826 N N . ASP A 1 101 ? -35.307 6.757 4.155 1.00 88.38 101 ASP A N 1
ATOM 827 C CA . ASP A 1 101 ? -35.608 6.512 2.740 1.00 88.38 101 ASP A CA 1
ATOM 828 C C . ASP A 1 101 ? -34.354 6.306 1.869 1.00 88.38 101 ASP A C 1
ATOM 830 O O . ASP A 1 101 ? -34.386 5.534 0.912 1.00 88.38 101 ASP A O 1
ATOM 834 N N . ASN A 1 102 ? -33.233 6.951 2.216 1.00 89.00 102 ASN A N 1
ATOM 835 C CA . ASN A 1 102 ? -31.969 6.865 1.474 1.00 89.00 102 ASN A CA 1
ATOM 836 C C . ASN A 1 102 ? -30.859 6.101 2.215 1.00 89.00 102 ASN A C 1
ATOM 838 O O . ASN A 1 102 ? -29.743 6.008 1.703 1.00 89.00 102 ASN A O 1
ATOM 842 N N . PHE A 1 103 ? -31.123 5.553 3.405 1.00 89.25 103 PHE A N 1
ATOM 843 C CA . PHE A 1 103 ? -30.078 4.975 4.255 1.00 89.25 103 PHE A CA 1
ATOM 844 C C . PHE A 1 103 ? -29.346 3.805 3.580 1.00 89.25 103 PHE A C 1
ATOM 846 O O . PHE A 1 103 ? -28.118 3.807 3.502 1.00 89.25 103 PHE A O 1
ATOM 853 N N . ASP A 1 104 ? -30.084 2.837 3.030 1.00 88.75 104 ASP A N 1
ATOM 854 C CA . ASP A 1 104 ? -29.482 1.659 2.389 1.00 88.75 104 ASP A CA 1
ATOM 855 C C . ASP A 1 104 ? -28.656 2.040 1.153 1.00 88.75 104 ASP A C 1
ATOM 857 O O . ASP A 1 104 ? -27.600 1.459 0.900 1.00 88.75 104 ASP A O 1
ATOM 861 N N . LYS A 1 105 ? -29.088 3.075 0.421 1.00 90.00 105 LYS A N 1
ATOM 862 C CA . LYS A 1 105 ? -28.344 3.612 -0.720 1.00 90.00 105 LYS A CA 1
ATOM 863 C C . LYS A 1 105 ? -27.017 4.238 -0.283 1.00 90.00 105 LYS A C 1
ATOM 865 O O . LYS A 1 105 ? -25.999 3.977 -0.914 1.00 90.00 105 LYS A O 1
ATOM 870 N N . LEU A 1 106 ? -27.004 5.008 0.808 1.00 89.25 106 LEU A N 1
ATOM 871 C CA . LEU A 1 106 ? -25.776 5.591 1.366 1.00 89.25 106 LEU A CA 1
ATOM 872 C C . LEU A 1 106 ? -24.791 4.509 1.835 1.00 89.25 106 LEU A C 1
ATOM 874 O O . LEU A 1 106 ? -23.588 4.621 1.592 1.00 89.25 106 LEU A O 1
ATOM 878 N N . VAL A 1 107 ? -25.301 3.435 2.449 1.00 85.94 107 VAL A N 1
ATOM 879 C CA . VAL A 1 107 ? -24.490 2.272 2.843 1.00 85.94 107 VAL A CA 1
ATOM 880 C C . VAL A 1 107 ? -23.876 1.590 1.622 1.00 85.94 107 VAL A C 1
ATOM 882 O O . VAL A 1 107 ? -22.690 1.252 1.646 1.00 85.94 107 VAL A O 1
ATOM 885 N N . GLU A 1 108 ? -24.646 1.396 0.551 1.00 85.88 108 GLU A N 1
ATOM 886 C CA . GLU A 1 108 ? -24.129 0.766 -0.664 1.00 85.88 108 GLU A CA 1
ATOM 887 C C . GLU A 1 108 ? -23.106 1.661 -1.379 1.00 85.88 108 GLU A C 1
ATOM 889 O O . GLU A 1 108 ? -22.023 1.192 -1.719 1.00 85.88 108 GLU A O 1
ATOM 894 N N . GLU A 1 109 ? -23.355 2.970 -1.490 1.00 85.75 109 GLU A N 1
ATOM 895 C CA . GLU A 1 109 ? -22.392 3.927 -2.053 1.00 85.75 109 GLU A CA 1
ATOM 896 C C . GLU A 1 109 ? -21.072 3.971 -1.262 1.00 85.75 109 GLU A C 1
ATOM 898 O O . GLU A 1 109 ? -19.992 4.093 -1.846 1.00 85.75 109 GLU A O 1
ATOM 903 N N . ALA A 1 110 ? -21.117 3.865 0.069 1.00 77.75 110 ALA A N 1
ATOM 904 C CA . ALA A 1 110 ? -19.918 3.813 0.907 1.00 77.75 110 ALA A CA 1
ATOM 905 C C . ALA A 1 110 ? -19.130 2.503 0.713 1.00 77.75 110 ALA A C 1
ATOM 907 O O . ALA A 1 110 ? -17.894 2.513 0.608 1.00 77.75 110 ALA A O 1
ATOM 908 N N . LYS A 1 111 ? -19.831 1.371 0.575 1.00 76.38 111 LYS A N 1
ATOM 909 C CA . LYS A 1 111 ? -19.215 0.085 0.210 1.00 76.38 111 LYS A CA 1
ATOM 910 C C . LYS A 1 111 ? -18.598 0.136 -1.185 1.00 76.38 111 LYS A C 1
ATOM 912 O O . LYS A 1 111 ? -17.479 -0.333 -1.374 1.00 76.38 111 LYS A O 1
ATOM 917 N N . GLU A 1 112 ? -19.270 0.738 -2.157 1.00 73.75 112 GLU A N 1
ATOM 918 C CA . GLU A 1 112 ? -18.727 0.902 -3.503 1.00 73.75 112 GLU A CA 1
ATOM 919 C C . GLU A 1 112 ? -17.506 1.822 -3.517 1.00 73.75 112 GLU A C 1
ATOM 921 O O . GLU A 1 112 ? -16.498 1.459 -4.116 1.00 73.75 112 GLU A O 1
ATOM 926 N N . LYS A 1 113 ? -17.522 2.958 -2.807 1.00 67.06 113 LYS A N 1
ATOM 927 C CA . LYS A 1 113 ? -16.362 3.867 -2.678 1.00 67.06 113 LYS A CA 1
ATOM 928 C C . LYS A 1 113 ? -15.141 3.202 -2.044 1.00 67.06 113 LYS A C 1
ATOM 930 O O . LYS A 1 113 ? -14.011 3.484 -2.441 1.00 67.06 113 LYS A O 1
ATOM 935 N N . SER A 1 114 ? -15.343 2.315 -1.070 1.00 58.44 114 SER A N 1
ATOM 936 C CA . SER A 1 114 ? -14.236 1.549 -0.477 1.00 58.44 114 SER A CA 1
ATOM 937 C C . SER A 1 114 ? -13.687 0.473 -1.425 1.00 58.44 114 SER A C 1
ATOM 939 O O . SER A 1 114 ? -12.489 0.198 -1.399 1.00 58.44 114 SER A O 1
ATOM 941 N N . ARG A 1 115 ? -14.520 -0.072 -2.325 1.00 56.38 115 ARG A N 1
ATOM 942 C CA . ARG A 1 115 ? -14.120 -1.034 -3.372 1.00 56.38 115 ARG A CA 1
ATOM 943 C C . ARG A 1 115 ? -13.473 -0.381 -4.604 1.00 56.38 115 ARG A C 1
ATOM 945 O O . ARG A 1 115 ? -12.523 -0.931 -5.150 1.00 56.38 115 ARG A O 1
ATOM 952 N N . THR A 1 116 ? -13.963 0.783 -5.030 1.00 43.41 116 THR A N 1
ATOM 953 C CA . THR A 1 116 ? -13.561 1.507 -6.259 1.00 43.41 116 THR A CA 1
ATOM 954 C C . THR A 1 116 ? -12.288 2.335 -6.113 1.00 43.41 116 THR A C 1
ATOM 956 O O . THR A 1 116 ? -11.832 2.944 -7.074 1.00 43.41 116 THR A O 1
ATOM 959 N N . ARG A 1 117 ? -11.640 2.320 -4.942 1.00 44.59 117 ARG A N 1
ATOM 960 C CA . ARG A 1 117 ? -10.296 2.897 -4.773 1.00 44.59 117 ARG A CA 1
ATOM 961 C C . ARG A 1 117 ? -9.198 2.130 -5.539 1.00 44.59 117 ARG A C 1
ATOM 963 O O . ARG A 1 117 ? -8.037 2.515 -5.466 1.00 44.59 117 ARG A O 1
ATOM 970 N N . LYS A 1 118 ? -9.559 1.056 -6.250 1.00 49.31 118 LYS A N 1
ATOM 971 C CA . LYS A 1 118 ? -8.751 0.395 -7.281 1.00 49.31 118 LYS A CA 1
ATOM 972 C C . LYS A 1 118 ? -9.107 1.017 -8.633 1.00 49.31 118 LYS A C 1
ATOM 974 O O . LYS A 1 118 ? -10.265 0.935 -9.032 1.00 49.31 118 LYS A O 1
ATOM 979 N N . GLU A 1 119 ? -8.143 1.647 -9.308 1.00 49.72 119 GLU A N 1
ATOM 980 C CA . GLU A 1 119 ? -8.333 2.146 -10.678 1.00 49.72 119 GLU A CA 1
ATOM 981 C C . GLU A 1 119 ? -8.945 1.048 -11.565 1.00 49.72 119 GLU A C 1
ATOM 983 O O . GLU A 1 119 ? -8.563 -0.122 -11.474 1.00 49.72 119 GLU A O 1
ATOM 988 N N . SER A 1 120 ? -9.934 1.413 -12.387 1.00 49.09 120 SER A N 1
ATOM 989 C CA . SER A 1 120 ? -10.628 0.468 -13.261 1.00 49.09 120 SER A CA 1
ATOM 990 C C . SER A 1 120 ? -9.623 -0.247 -14.173 1.00 49.09 120 SER A C 1
ATOM 992 O O . SER A 1 120 ? -8.849 0.431 -14.853 1.00 49.09 120 SER A O 1
ATOM 994 N N . PRO A 1 121 ? -9.628 -1.590 -14.238 1.00 56.38 121 PRO A N 1
ATOM 995 C CA . PRO A 1 121 ? -8.704 -2.319 -15.093 1.00 56.38 121 PRO A CA 1
ATOM 996 C C . PRO A 1 121 ? -8.930 -1.948 -16.561 1.00 56.38 121 PRO A C 1
ATOM 998 O O . PRO A 1 121 ? -10.068 -1.845 -17.032 1.00 56.38 121 PRO A O 1
ATOM 1001 N N . ILE A 1 122 ? -7.836 -1.768 -17.301 1.00 59.69 122 ILE A N 1
ATOM 1002 C CA . ILE A 1 122 ? -7.886 -1.554 -18.748 1.00 59.69 122 ILE A CA 1
ATOM 1003 C C . ILE A 1 122 ? -8.571 -2.778 -19.371 1.00 59.69 122 ILE A C 1
ATOM 1005 O O . ILE A 1 122 ? -8.055 -3.888 -19.303 1.00 59.69 122 ILE A O 1
ATOM 1009 N N . THR A 1 123 ? -9.761 -2.586 -19.946 1.00 55.91 123 THR A N 1
ATOM 1010 C CA . THR A 1 123 ? -10.620 -3.680 -20.455 1.00 55.91 123 THR A CA 1
ATOM 1011 C C . THR A 1 123 ? -10.433 -3.904 -21.965 1.00 55.91 123 THR A C 1
ATOM 1013 O O . THR A 1 123 ? -11.252 -4.534 -22.629 1.00 55.91 123 THR A O 1
ATOM 1016 N N . ILE A 1 124 ? -9.363 -3.360 -22.547 1.00 59.41 124 ILE A N 1
ATOM 1017 C CA . ILE A 1 124 ? -9.089 -3.497 -23.979 1.00 59.41 124 ILE A CA 1
ATOM 1018 C C . ILE A 1 124 ? -8.502 -4.880 -24.245 1.00 59.41 124 ILE A C 1
ATOM 1020 O O . ILE A 1 124 ? -7.543 -5.293 -23.597 1.00 59.41 124 ILE A O 1
ATOM 1024 N N . ASN A 1 125 ? -9.043 -5.574 -25.245 1.00 62.28 125 ASN A N 1
ATOM 1025 C CA . ASN A 1 125 ? -8.421 -6.782 -25.763 1.00 62.28 125 ASN A CA 1
ATOM 1026 C C . ASN A 1 125 ? -7.244 -6.388 -26.669 1.00 62.28 125 ASN A C 1
ATOM 1028 O O . ASN A 1 125 ? -7.438 -5.910 -27.789 1.00 62.28 125 ASN A O 1
ATOM 1032 N N . PHE A 1 126 ? -6.026 -6.523 -26.155 1.00 65.81 126 PHE A N 1
ATOM 1033 C CA . PHE A 1 126 ? -4.810 -6.240 -26.907 1.00 65.81 126 PHE A CA 1
ATOM 1034 C C . PHE A 1 126 ? -4.477 -7.411 -27.830 1.00 65.81 126 PHE A C 1
ATOM 1036 O O . PHE A 1 126 ? -4.381 -8.545 -27.377 1.00 65.81 126 PHE A O 1
ATOM 1043 N N . ASN A 1 127 ? -4.227 -7.137 -29.112 1.00 73.00 127 ASN A N 1
ATOM 1044 C CA . ASN A 1 127 ? -3.641 -8.120 -30.029 1.00 73.00 127 ASN A CA 1
ATOM 1045 C C . ASN A 1 127 ? -2.108 -7.968 -30.076 1.00 73.00 127 ASN A C 1
ATOM 1047 O O . ASN A 1 127 ? -1.514 -7.885 -31.150 1.00 73.00 127 ASN A O 1
ATOM 1051 N N . PHE A 1 128 ? -1.492 -7.825 -28.899 1.00 73.12 128 PHE A N 1
ATOM 1052 C CA . PHE A 1 128 ? -0.045 -7.719 -28.712 1.00 73.12 128 PHE A CA 1
ATOM 1053 C C . PHE A 1 128 ? 0.457 -8.935 -27.937 1.00 73.12 128 PHE A C 1
ATOM 1055 O O . PHE A 1 128 ? -0.290 -9.541 -27.167 1.00 73.12 128 PHE A O 1
ATOM 1062 N N . GLU A 1 129 ? 1.729 -9.275 -28.118 1.00 80.50 129 GLU A N 1
ATOM 1063 C CA . GLU A 1 129 ? 2.387 -10.235 -27.235 1.00 80.50 129 GLU A CA 1
ATOM 1064 C C . GLU A 1 129 ? 2.480 -9.665 -25.816 1.00 80.50 129 GLU A C 1
ATOM 1066 O O . GLU A 1 129 ? 2.579 -8.451 -25.627 1.00 80.50 129 GLU A O 1
ATOM 1071 N N . LYS A 1 130 ? 2.439 -10.547 -24.814 1.00 84.06 130 LYS A N 1
ATOM 1072 C CA . LYS A 1 130 ? 2.586 -10.161 -23.410 1.00 84.06 130 LYS A CA 1
ATOM 1073 C C . LYS A 1 130 ? 3.956 -9.506 -23.205 1.00 84.06 130 LYS A C 1
ATOM 1075 O O . LYS A 1 130 ? 4.960 -10.087 -23.600 1.00 84.06 130 LYS A O 1
ATOM 1080 N N . THR A 1 131 ? 3.979 -8.347 -22.546 1.00 87.75 131 THR A N 1
ATOM 1081 C CA . THR A 1 131 ? 5.220 -7.667 -22.157 1.00 87.75 131 THR A CA 1
ATOM 1082 C C . THR A 1 131 ? 6.111 -8.598 -21.336 1.00 87.75 131 THR A C 1
ATOM 1084 O O . THR A 1 131 ? 5.667 -9.144 -20.323 1.00 87.75 131 THR A O 1
ATOM 1087 N N . ASP A 1 132 ? 7.364 -8.744 -21.757 1.00 90.75 132 ASP A N 1
ATOM 1088 C CA . ASP A 1 132 ? 8.404 -9.448 -21.015 1.00 90.75 132 ASP A CA 1
ATOM 1089 C C . ASP A 1 132 ? 8.915 -8.579 -19.858 1.00 90.75 132 ASP A C 1
ATOM 1091 O O . ASP A 1 132 ? 9.571 -7.551 -20.049 1.00 90.75 132 ASP A O 1
ATOM 1095 N N . ASP A 1 133 ? 8.572 -8.969 -18.636 1.00 88.62 133 ASP A N 1
ATOM 1096 C CA . ASP A 1 133 ? 8.915 -8.253 -17.415 1.00 88.62 133 ASP A CA 1
ATOM 1097 C C . ASP A 1 133 ? 10.068 -8.906 -16.635 1.00 88.62 133 ASP A C 1
ATOM 1099 O O . ASP A 1 133 ? 10.322 -8.506 -15.497 1.00 88.62 133 ASP A O 1
ATOM 1103 N N . SER A 1 134 ? 10.799 -9.872 -17.214 1.00 87.31 134 SER A N 1
ATOM 1104 C CA . SER A 1 134 ? 11.944 -10.508 -16.537 1.00 87.31 134 SER A CA 1
ATOM 1105 C C . SER A 1 134 ? 13.039 -9.495 -16.183 1.00 87.31 134 SER A C 1
ATOM 1107 O O . SER A 1 134 ? 13.647 -9.565 -15.115 1.00 87.31 134 SER A O 1
ATOM 1109 N N . TYR A 1 135 ? 13.211 -8.480 -17.032 1.00 89.50 135 TYR A N 1
ATOM 1110 C CA . TYR A 1 135 ? 14.231 -7.441 -16.904 1.00 89.50 135 TYR A CA 1
ATOM 1111 C C . TYR A 1 135 ? 14.087 -6.558 -15.658 1.00 89.50 135 TYR A C 1
ATOM 1113 O O . TYR A 1 135 ? 15.029 -5.854 -15.296 1.00 89.50 135 TYR A O 1
ATOM 1121 N N . LYS A 1 136 ? 12.948 -6.593 -14.949 1.00 86.56 136 LYS A N 1
ATOM 1122 C CA . LYS A 1 136 ? 12.780 -5.860 -13.679 1.00 86.56 136 LYS A CA 1
ATOM 1123 C C . LYS A 1 136 ? 13.749 -6.321 -12.577 1.00 86.56 136 LYS A C 1
ATOM 1125 O O . LYS A 1 136 ? 13.942 -5.589 -11.597 1.00 86.56 136 LYS A O 1
ATOM 1130 N N . TYR A 1 137 ? 14.348 -7.504 -12.747 1.00 80.69 137 TYR A N 1
ATOM 1131 C CA . TYR A 1 137 ? 15.348 -8.094 -11.855 1.00 80.69 137 TYR A CA 1
ATOM 1132 C C . TYR A 1 137 ? 16.798 -7.923 -12.340 1.00 80.69 137 TYR A C 1
ATOM 1134 O O . TYR A 1 137 ? 17.707 -8.006 -11.518 1.00 80.69 137 TYR A O 1
ATOM 1142 N N . ASP A 1 138 ? 17.014 -7.632 -13.627 1.00 79.81 138 ASP A N 1
ATOM 1143 C CA . ASP A 1 138 ? 18.335 -7.735 -14.265 1.00 79.81 138 ASP A CA 1
ATOM 1144 C C . ASP A 1 138 ? 19.141 -6.426 -14.242 1.00 79.81 138 ASP A C 1
ATOM 1146 O O . ASP A 1 138 ? 20.370 -6.453 -14.316 1.00 79.81 138 ASP A O 1
ATOM 1150 N N . GLY A 1 139 ? 18.479 -5.271 -14.119 1.00 78.19 139 GLY A N 1
ATOM 1151 C CA . GLY A 1 139 ? 19.160 -3.976 -14.049 1.00 78.19 139 GLY A CA 1
ATOM 1152 C C . GLY A 1 139 ? 18.316 -2.801 -14.532 1.00 78.19 139 GLY A C 1
ATOM 1153 O O . GLY A 1 139 ? 17.135 -2.947 -14.846 1.00 78.19 139 GLY A O 1
ATOM 1154 N N . ASN A 1 140 ? 18.933 -1.619 -14.559 1.00 90.06 140 ASN A N 1
ATOM 1155 C CA . ASN A 1 140 ? 18.341 -0.388 -15.077 1.00 90.06 140 ASN A CA 1
ATOM 1156 C C . ASN A 1 140 ? 18.829 -0.111 -16.508 1.00 90.06 140 ASN A C 1
ATOM 1158 O O . ASN A 1 140 ? 19.964 -0.446 -16.837 1.00 90.06 140 ASN A O 1
ATOM 1162 N N . GLY A 1 141 ? 17.998 0.530 -17.332 1.00 89.19 141 GLY A N 1
ATOM 1163 C CA . GLY A 1 141 ? 18.372 0.937 -18.688 1.00 89.19 141 GLY A CA 1
ATOM 1164 C C . GLY A 1 141 ? 18.352 -0.209 -19.692 1.00 89.19 141 GLY A C 1
ATOM 1165 O O . GLY A 1 141 ? 19.394 -0.756 -20.046 1.00 89.19 141 GLY A O 1
ATOM 1166 N N . ILE A 1 142 ? 17.163 -0.551 -20.191 1.00 93.75 142 ILE A N 1
ATOM 1167 C CA . ILE A 1 142 ? 16.994 -1.580 -21.230 1.00 93.75 142 ILE A CA 1
ATOM 1168 C C . ILE A 1 142 ? 16.464 -0.982 -22.531 1.00 93.75 142 ILE A C 1
ATOM 1170 O O . ILE A 1 142 ? 15.661 -0.052 -22.500 1.00 93.75 142 ILE A O 1
ATOM 1174 N N . SER A 1 143 ? 16.856 -1.553 -23.671 1.00 92.19 143 SER A N 1
ATOM 1175 C CA . SER A 1 143 ? 16.199 -1.269 -24.951 1.00 92.19 143 SER A CA 1
ATOM 1176 C C . SER A 1 143 ? 14.871 -2.027 -25.055 1.00 92.19 143 SER A C 1
ATOM 1178 O O . SER A 1 143 ? 14.813 -3.214 -24.743 1.00 92.19 143 SER A O 1
ATOM 1180 N N . ALA A 1 144 ? 13.820 -1.362 -25.525 1.00 91.38 144 ALA A N 1
ATOM 1181 C CA . ALA A 1 144 ? 12.483 -1.914 -25.731 1.00 91.38 144 ALA A CA 1
ATOM 1182 C C . ALA A 1 144 ? 11.798 -1.280 -26.953 1.00 91.38 144 ALA A C 1
ATOM 1184 O O . ALA A 1 144 ? 12.201 -0.224 -27.446 1.00 91.38 144 ALA A O 1
ATOM 1185 N N . HIS A 1 145 ? 10.717 -1.895 -27.420 1.00 88.44 145 HIS A N 1
ATOM 1186 C CA . HIS A 1 145 ? 9.886 -1.424 -28.522 1.00 88.44 145 HIS A CA 1
ATOM 1187 C C . HIS A 1 145 ? 8.482 -1.081 -28.032 1.00 88.44 145 HIS A C 1
ATOM 1189 O O . HIS A 1 145 ? 7.816 -1.886 -27.383 1.00 88.44 145 HIS A O 1
ATOM 1195 N N . LEU A 1 146 ? 7.992 0.101 -28.407 1.00 87.31 146 LEU A N 1
ATOM 1196 C CA . LEU A 1 146 ? 6.603 0.488 -28.165 1.00 87.31 146 LEU A CA 1
ATOM 1197 C C . LEU A 1 146 ? 5.652 -0.319 -29.068 1.00 87.31 146 LEU A C 1
ATOM 1199 O O . LEU A 1 146 ? 5.693 -0.193 -30.295 1.00 87.31 146 LEU A O 1
ATOM 1203 N N . GLN A 1 147 ? 4.771 -1.105 -28.451 1.00 84.00 147 GLN A N 1
ATOM 1204 C CA . GLN A 1 147 ? 3.726 -1.892 -29.109 1.00 84.00 147 GLN A CA 1
ATOM 1205 C C . GLN A 1 147 ? 2.426 -1.091 -29.289 1.00 84.00 147 GLN A C 1
ATOM 1207 O O . GLN A 1 147 ? 1.770 -1.211 -30.325 1.00 84.00 147 GLN A O 1
ATOM 1212 N N . GLY A 1 148 ? 2.060 -0.240 -28.321 1.00 82.38 148 GLY A N 1
ATOM 1213 C CA . GLY A 1 148 ? 0.808 0.521 -28.382 1.00 82.38 148 GLY A CA 1
ATOM 1214 C C . GLY A 1 148 ? 0.679 1.649 -27.358 1.00 82.38 148 GLY A C 1
ATOM 1215 O O . GLY A 1 148 ? 1.419 1.711 -26.378 1.00 82.38 148 GLY A O 1
ATOM 1216 N N . ILE A 1 149 ? -0.285 2.541 -27.599 1.00 84.12 149 ILE A N 1
ATOM 1217 C CA . ILE A 1 149 ? -0.643 3.660 -26.720 1.00 84.12 149 ILE A CA 1
ATOM 1218 C C . ILE A 1 149 ? -2.135 3.563 -26.413 1.00 84.12 149 ILE A C 1
ATOM 1220 O O . ILE A 1 149 ? -2.945 3.373 -27.320 1.00 84.12 149 ILE A O 1
ATOM 1224 N N . VAL A 1 150 ? -2.494 3.713 -25.141 1.00 82.75 150 VAL A N 1
ATOM 1225 C CA . VAL A 1 150 ? -3.880 3.688 -24.673 1.00 82.75 150 VAL A CA 1
ATOM 1226 C C . VAL A 1 150 ? -4.238 5.008 -24.011 1.00 82.75 150 VAL A C 1
ATOM 1228 O O . VAL A 1 150 ? -3.563 5.460 -23.083 1.00 82.75 150 VAL A O 1
ATOM 1231 N N . LEU A 1 151 ? -5.350 5.593 -24.443 1.00 82.12 151 LEU A N 1
ATOM 1232 C CA . LEU A 1 151 ? -5.951 6.777 -23.841 1.00 82.12 151 LEU A CA 1
ATOM 1233 C C . LEU A 1 151 ? -7.458 6.541 -23.715 1.00 82.12 151 LEU A C 1
ATOM 1235 O O . LEU A 1 151 ? -8.097 6.173 -24.690 1.00 82.12 151 LEU A O 1
ATOM 1239 N N . ASN A 1 152 ? -8.032 6.740 -22.524 1.00 79.62 152 ASN A N 1
ATOM 1240 C CA . ASN A 1 152 ? -9.471 6.550 -22.262 1.00 79.62 152 ASN A CA 1
ATOM 1241 C C . ASN A 1 152 ? -10.026 5.179 -22.701 1.00 79.62 152 ASN A C 1
ATOM 1243 O O . ASN A 1 152 ? -11.124 5.099 -23.240 1.00 79.62 152 ASN A O 1
ATOM 1247 N N . ASN A 1 153 ? -9.276 4.098 -22.465 1.00 76.69 153 ASN A N 1
ATOM 1248 C CA . ASN A 1 153 ? -9.615 2.747 -22.928 1.00 76.69 153 ASN A CA 1
ATOM 1249 C C . ASN A 1 153 ? -9.732 2.590 -24.462 1.00 76.69 153 ASN A C 1
ATOM 1251 O O . ASN A 1 153 ? -10.335 1.629 -24.936 1.00 76.69 153 ASN A O 1
ATOM 1255 N N . GLU A 1 154 ? -9.090 3.460 -25.242 1.00 81.19 154 GLU A N 1
ATOM 1256 C CA . GLU A 1 154 ? -8.980 3.327 -26.695 1.00 81.19 154 GLU A CA 1
ATOM 1257 C C . GLU A 1 154 ? -7.514 3.286 -27.133 1.00 81.19 154 GLU A C 1
ATOM 1259 O O . GLU A 1 154 ? -6.651 3.962 -26.561 1.00 81.19 154 GLU A O 1
ATOM 1264 N N . LEU A 1 155 ? -7.226 2.474 -28.156 1.00 81.50 155 LEU A N 1
ATOM 1265 C CA . LEU A 1 155 ? -5.924 2.481 -28.812 1.00 81.50 155 LEU A CA 1
ATOM 1266 C C . LEU A 1 155 ? -5.820 3.732 -29.672 1.00 81.50 155 LEU A C 1
ATOM 1268 O O . LEU A 1 155 ? -6.587 3.914 -30.617 1.00 81.50 155 LEU A O 1
ATOM 1272 N N . VAL A 1 156 ? -4.844 4.568 -29.350 1.00 83.38 156 VAL A N 1
ATOM 1273 C CA . VAL A 1 156 ? -4.561 5.789 -30.095 1.00 83.38 156 VAL A CA 1
ATOM 1274 C C . VAL A 1 156 ? -3.224 5.656 -30.793 1.00 83.38 156 VAL A C 1
ATOM 1276 O O . VAL A 1 156 ? -2.312 4.978 -30.319 1.00 83.38 156 VAL A O 1
ATOM 1279 N N . ASP A 1 157 ? -3.085 6.338 -31.922 1.00 77.44 157 ASP A N 1
ATOM 1280 C CA . ASP A 1 157 ? -1.799 6.383 -32.599 1.00 77.44 157 ASP A CA 1
ATOM 1281 C C . ASP A 1 157 ? -0.812 7.271 -31.841 1.00 77.44 157 ASP A C 1
ATOM 1283 O O . ASP A 1 157 ? 0.377 6.972 -31.886 1.00 77.44 157 ASP A O 1
ATOM 1287 N N . SER A 1 158 ? -1.293 8.311 -31.135 1.00 76.81 158 SER A N 1
ATOM 1288 C CA . SER A 1 158 ? -0.506 9.370 -30.482 1.00 76.81 158 SER A CA 1
ATOM 1289 C C . SER A 1 158 ? -1.007 9.827 -29.126 1.00 76.81 158 SER A C 1
ATOM 1291 O O . SER A 1 158 ? -2.211 9.866 -28.892 1.00 76.81 158 SER A O 1
ATOM 1293 N N . LEU A 1 159 ? -0.073 10.299 -28.294 1.00 78.69 159 LEU A N 1
ATOM 1294 C CA . LEU A 1 159 ? -0.364 11.001 -27.047 1.00 78.69 159 LEU A CA 1
ATOM 1295 C C . LEU A 1 159 ? 0.092 12.460 -27.160 1.00 78.69 159 LEU A C 1
ATOM 1297 O O . LEU A 1 159 ? 1.257 12.735 -27.451 1.00 78.69 159 LEU A O 1
ATOM 1301 N N . GLU A 1 160 ? -0.830 13.397 -26.944 1.00 78.19 160 GLU A N 1
ATOM 1302 C CA . GLU A 1 160 ? -0.503 14.825 -26.924 1.00 78.19 160 GLU A CA 1
ATOM 1303 C C . GLU A 1 160 ? 0.325 15.193 -25.684 1.00 78.19 160 GLU A C 1
ATOM 1305 O O . GLU A 1 160 ? 0.266 14.536 -24.641 1.00 78.19 160 GLU A O 1
ATOM 1310 N N . GLU A 1 161 ? 1.077 16.290 -25.782 1.00 78.12 161 GLU A N 1
ATOM 1311 C CA . GLU A 1 161 ? 1.863 16.814 -24.667 1.00 78.12 161 GLU A CA 1
ATOM 1312 C C . GLU A 1 161 ? 0.966 17.092 -23.446 1.00 78.12 161 GLU A C 1
ATOM 1314 O O . GLU A 1 161 ? -0.138 17.623 -23.570 1.00 78.12 161 GLU A O 1
ATOM 1319 N N . ASN A 1 162 ? 1.441 16.722 -22.253 1.00 78.06 162 ASN A N 1
ATOM 1320 C CA . ASN A 1 162 ? 0.721 16.838 -20.977 1.00 78.06 162 ASN A CA 1
ATOM 1321 C C . ASN A 1 162 ? -0.561 15.989 -20.836 1.00 78.06 162 ASN A C 1
ATOM 1323 O O . ASN A 1 162 ? -1.293 16.157 -19.856 1.00 78.06 162 ASN A O 1
ATOM 1327 N N . LYS A 1 163 ? -0.847 15.054 -21.752 1.00 80.06 163 LYS A N 1
ATOM 1328 C CA . LYS A 1 163 ? -1.900 14.047 -21.544 1.00 80.06 163 LYS A CA 1
ATOM 1329 C C . LYS A 1 163 ? -1.350 12.840 -20.788 1.00 80.06 163 LYS A C 1
ATOM 1331 O O . LYS A 1 163 ? -0.231 12.398 -21.027 1.00 80.06 163 LYS A O 1
ATOM 1336 N N . LYS A 1 164 ? -2.161 12.292 -19.881 1.00 80.62 164 LYS A N 1
ATOM 1337 C CA . LYS A 1 164 ? -1.884 11.018 -19.208 1.00 80.62 164 LYS A CA 1
ATOM 1338 C C . LYS A 1 164 ? -2.501 9.885 -20.020 1.00 80.62 164 LYS A C 1
ATOM 1340 O O . LYS A 1 164 ? -3.674 9.965 -20.368 1.00 80.62 164 LYS A O 1
ATOM 1345 N N . GLY A 1 165 ? -1.720 8.852 -20.293 1.00 84.81 165 GLY A N 1
ATOM 1346 C CA . GLY A 1 165 ? -2.145 7.634 -20.975 1.00 84.81 165 GLY A CA 1
ATOM 1347 C C . GLY A 1 165 ? -1.196 6.490 -20.631 1.00 84.81 165 GLY A C 1
ATOM 1348 O O . GLY A 1 165 ? -0.205 6.700 -19.930 1.00 84.81 165 GLY A O 1
ATOM 1349 N N . TYR A 1 166 ? -1.495 5.294 -21.125 1.00 85.75 166 TYR A N 1
ATOM 1350 C CA . TYR A 1 166 ? -0.660 4.112 -20.926 1.00 85.75 166 TYR A CA 1
ATOM 1351 C C . TYR A 1 166 ? 0.153 3.824 -22.187 1.00 85.75 166 TYR A C 1
ATOM 1353 O O . TYR A 1 166 ? -0.346 3.951 -23.306 1.00 85.75 166 TYR A O 1
ATOM 1361 N N . LEU A 1 167 ? 1.405 3.422 -21.997 1.00 86.31 167 LEU A N 1
ATOM 1362 C CA . LEU A 1 167 ? 2.307 2.981 -23.056 1.00 86.31 167 LEU A CA 1
ATOM 1363 C C . LEU A 1 167 ? 2.592 1.495 -22.846 1.00 86.31 167 LEU A C 1
ATOM 1365 O O . LEU A 1 167 ? 2.894 1.082 -21.728 1.00 86.31 167 LEU A O 1
ATOM 1369 N N . ILE A 1 168 ? 2.473 0.705 -23.908 1.00 86.50 168 ILE A N 1
ATOM 1370 C CA . ILE A 1 168 ? 2.656 -0.748 -23.879 1.00 86.50 168 ILE A CA 1
ATOM 1371 C C . ILE A 1 168 ? 3.925 -1.080 -24.653 1.00 86.50 168 ILE A C 1
ATOM 1373 O O . ILE A 1 168 ? 4.057 -0.677 -25.810 1.00 86.50 168 ILE A O 1
ATOM 1377 N N . PHE A 1 169 ? 4.833 -1.818 -24.022 1.00 88.81 169 PHE A N 1
ATOM 1378 C CA . PHE A 1 169 ? 6.129 -2.203 -24.579 1.00 88.81 169 PHE A CA 1
ATOM 1379 C C . PHE A 1 169 ? 6.244 -3.722 -24.702 1.00 88.81 169 PHE A C 1
ATOM 1381 O O . PHE A 1 169 ? 5.592 -4.452 -23.958 1.00 88.81 169 PHE A O 1
ATOM 1388 N N . ASP A 1 170 ? 7.104 -4.189 -25.606 1.00 89.94 170 ASP A N 1
ATOM 1389 C CA . ASP A 1 170 ? 7.444 -5.613 -25.738 1.00 89.94 170 ASP A CA 1
ATOM 1390 C C . ASP A 1 170 ? 8.149 -6.164 -24.489 1.00 89.94 170 ASP A C 1
ATOM 1392 O O . ASP A 1 170 ? 7.960 -7.327 -24.146 1.00 89.94 170 ASP A O 1
ATOM 1396 N N . ARG A 1 171 ? 8.920 -5.328 -23.784 1.00 91.81 171 ARG A N 1
ATOM 1397 C CA . ARG A 1 171 ? 9.600 -5.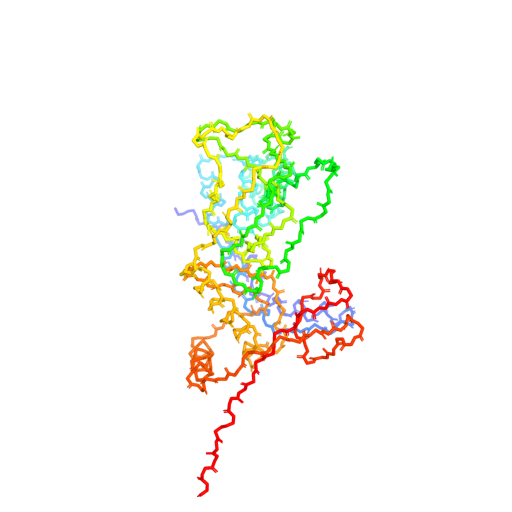656 -22.526 1.00 91.81 171 ARG A CA 1
ATOM 1398 C C . ARG A 1 171 ? 9.733 -4.451 -21.599 1.00 91.81 171 ARG A C 1
ATOM 1400 O O . ARG A 1 171 ? 9.644 -3.311 -22.050 1.00 91.81 171 ARG A O 1
ATOM 1407 N N . THR A 1 172 ? 9.964 -4.686 -20.307 1.00 92.88 172 THR A N 1
ATOM 1408 C CA . THR A 1 172 ? 10.104 -3.610 -19.311 1.00 92.88 172 THR A CA 1
ATOM 1409 C C . THR A 1 172 ? 11.014 -3.966 -18.133 1.00 92.88 172 THR A C 1
ATOM 1411 O O . THR A 1 172 ? 10.978 -5.077 -17.611 1.00 92.88 172 THR A O 1
ATOM 1414 N N . CYS A 1 173 ? 11.798 -2.988 -17.667 1.00 93.50 173 CYS A N 1
ATOM 1415 C CA . CYS A 1 173 ? 12.539 -3.043 -16.399 1.00 93.50 173 CYS A CA 1
ATOM 1416 C C . CYS A 1 173 ? 11.781 -2.377 -15.230 1.00 93.50 173 CYS A C 1
ATOM 1418 O O . CYS A 1 173 ? 12.275 -2.343 -14.098 1.00 93.50 173 CYS A O 1
ATOM 1420 N N . PHE A 1 174 ? 10.597 -1.812 -15.489 1.00 91.81 174 PHE A N 1
ATOM 1421 C CA . PHE A 1 174 ? 9.760 -1.160 -14.482 1.00 91.81 174 PHE A CA 1
ATOM 1422 C C . PHE A 1 174 ? 8.939 -2.198 -13.714 1.00 91.81 174 PHE A C 1
ATOM 1424 O O . PHE A 1 174 ? 8.272 -3.047 -14.302 1.00 91.81 174 PHE A O 1
ATOM 1431 N N . TYR A 1 175 ? 8.941 -2.090 -12.392 1.00 88.75 175 TYR A N 1
ATOM 1432 C CA . TYR A 1 175 ? 8.045 -2.814 -11.510 1.00 88.75 175 TYR A CA 1
ATOM 1433 C C . TYR A 1 175 ? 6.689 -2.096 -11.481 1.00 88.75 175 TYR A C 1
ATOM 1435 O O . TYR A 1 175 ? 6.605 -0.891 -11.223 1.00 88.75 175 TYR A O 1
ATOM 1443 N N . SER A 1 176 ? 5.618 -2.833 -11.768 1.00 86.88 176 SER A N 1
ATOM 1444 C CA . SER A 1 176 ? 4.245 -2.330 -11.693 1.00 86.88 176 SER A CA 1
ATOM 1445 C C . SER A 1 176 ? 3.772 -2.206 -10.248 1.00 86.88 176 SER A C 1
ATOM 1447 O O . SER A 1 176 ? 4.256 -2.917 -9.374 1.00 86.88 176 SER A O 1
ATOM 1449 N N . GLU A 1 177 ? 2.761 -1.379 -9.992 1.00 82.12 177 GLU A N 1
ATOM 1450 C CA . GLU A 1 177 ? 2.120 -1.368 -8.676 1.00 82.12 177 GLU A CA 1
ATOM 1451 C C . GLU A 1 177 ? 1.510 -2.743 -8.362 1.00 82.12 177 GLU A C 1
ATOM 1453 O O . GLU A 1 177 ? 0.692 -3.260 -9.125 1.00 82.12 177 GLU A O 1
ATOM 1458 N N . SER A 1 178 ? 1.957 -3.374 -7.276 1.00 78.00 178 SER A N 1
ATOM 1459 C CA . SER A 1 178 ? 1.522 -4.718 -6.883 1.00 78.00 178 SER A CA 1
ATOM 1460 C C . SER A 1 178 ? 1.887 -5.011 -5.430 1.00 78.00 178 SER A C 1
ATOM 1462 O O . SER A 1 178 ? 2.878 -4.500 -4.920 1.00 78.00 178 SER A O 1
ATOM 1464 N N . GLY A 1 179 ? 1.089 -5.828 -4.735 1.00 74.88 179 GLY A N 1
ATOM 1465 C CA . GLY A 1 179 ? 1.399 -6.268 -3.364 1.00 74.88 179 GLY A CA 1
ATOM 1466 C C . GLY A 1 179 ? 1.535 -5.138 -2.329 1.00 74.88 179 GLY A C 1
ATOM 1467 O O . GLY A 1 179 ? 2.206 -5.309 -1.314 1.00 74.88 179 GLY A O 1
ATOM 1468 N N . GLY A 1 180 ? 0.937 -3.970 -2.592 1.00 78.75 180 GLY A N 1
ATOM 1469 C CA . GLY A 1 180 ? 1.092 -2.764 -1.771 1.00 78.75 180 GLY A CA 1
ATOM 1470 C C . GLY A 1 180 ? 2.311 -1.903 -2.123 1.00 78.75 180 GLY A C 1
ATOM 1471 O O . GLY A 1 180 ? 2.440 -0.805 -1.592 1.00 78.75 180 GLY A O 1
ATOM 1472 N N . GLN A 1 181 ? 3.183 -2.360 -3.024 1.00 83.12 181 GLN A N 1
ATOM 1473 C CA . GLN A 1 181 ? 4.306 -1.590 -3.552 1.00 83.12 181 GLN A CA 1
ATOM 1474 C C . GLN A 1 181 ? 3.863 -0.661 -4.665 1.00 83.12 181 GLN A C 1
ATOM 1476 O O . GLN A 1 181 ? 3.327 -1.120 -5.670 1.00 83.12 181 GLN A O 1
ATOM 1481 N N . VAL A 1 182 ? 4.163 0.629 -4.509 1.00 85.06 182 VAL A N 1
ATOM 1482 C CA . VAL A 1 182 ? 4.017 1.617 -5.582 1.00 85.06 182 VAL A CA 1
ATOM 1483 C C . VAL A 1 182 ? 4.875 1.238 -6.791 1.00 85.06 182 VAL A C 1
ATOM 1485 O O . VAL A 1 182 ? 6.021 0.805 -6.653 1.00 85.06 182 VAL A O 1
ATOM 1488 N N . GLY A 1 183 ? 4.330 1.452 -7.987 1.00 87.12 183 GLY A N 1
ATOM 1489 C CA . GLY A 1 183 ? 5.064 1.241 -9.230 1.00 87.12 183 GLY A CA 1
ATOM 1490 C C . GLY A 1 183 ? 6.268 2.176 -9.365 1.00 87.12 183 GLY A C 1
ATOM 1491 O O . GLY A 1 183 ? 6.381 3.209 -8.688 1.00 87.12 183 GLY A O 1
ATOM 1492 N N . ASP A 1 184 ? 7.185 1.820 -10.254 1.00 91.69 184 ASP A N 1
ATOM 1493 C CA . ASP A 1 184 ? 8.336 2.665 -10.544 1.00 91.69 184 ASP A CA 1
ATOM 1494 C C . ASP A 1 184 ? 7.990 3.953 -11.271 1.00 91.69 184 ASP A C 1
ATOM 1496 O O . ASP A 1 184 ? 6.963 4.098 -11.932 1.00 91.69 184 ASP A O 1
ATOM 1500 N N . LYS A 1 185 ? 8.924 4.892 -11.156 1.00 90.00 185 LYS A N 1
ATOM 1501 C CA . LYS A 1 185 ? 8.959 6.131 -11.923 1.00 90.00 185 LYS A CA 1
ATOM 1502 C C . LYS A 1 185 ? 10.281 6.178 -12.657 1.00 90.00 185 LYS A C 1
ATOM 1504 O O . LYS A 1 185 ? 11.251 5.588 -12.194 1.00 90.00 185 LYS A O 1
ATOM 1509 N N . GLY A 1 186 ? 10.311 6.864 -13.786 1.00 91.62 186 GLY A N 1
ATOM 1510 C CA . GLY A 1 186 ? 11.483 6.868 -14.639 1.00 91.62 186 GLY A CA 1
ATOM 1511 C C . GLY A 1 186 ? 11.255 7.597 -15.945 1.00 91.62 186 GLY A C 1
ATOM 1512 O O . GLY A 1 186 ? 10.280 8.338 -16.103 1.00 91.62 186 GLY A O 1
ATOM 1513 N N . LEU A 1 187 ? 12.178 7.374 -16.867 1.00 90.50 187 LEU A N 1
ATOM 1514 C CA . LEU A 1 187 ? 12.238 8.004 -18.169 1.00 90.50 187 LEU A CA 1
ATOM 1515 C C . LEU A 1 187 ? 12.158 6.953 -19.275 1.00 90.50 187 LEU A C 1
ATOM 1517 O O . LEU A 1 187 ? 12.579 5.806 -19.129 1.00 90.50 187 LEU A O 1
ATOM 1521 N N . ILE A 1 188 ? 11.587 7.385 -20.393 1.00 89.88 188 ILE A N 1
ATOM 1522 C CA . ILE A 1 188 ? 11.501 6.627 -21.636 1.00 89.88 188 ILE A CA 1
ATOM 1523 C C . ILE A 1 188 ? 12.162 7.494 -22.702 1.00 89.88 188 ILE A C 1
ATOM 1525 O O . ILE A 1 188 ? 11.679 8.592 -22.996 1.00 89.88 188 ILE A O 1
ATOM 1529 N N . THR A 1 189 ? 13.255 7.009 -23.282 1.00 86.69 189 THR A N 1
ATOM 1530 C CA . THR A 1 189 ? 14.060 7.748 -24.261 1.00 86.69 189 THR A CA 1
ATOM 1531 C C . THR A 1 189 ? 13.986 7.059 -25.617 1.00 86.69 189 THR A C 1
ATOM 1533 O O . THR A 1 189 ? 14.588 6.014 -25.816 1.00 86.69 189 THR A O 1
ATOM 1536 N N . PHE A 1 190 ? 13.257 7.623 -26.579 1.00 83.69 190 PHE A N 1
ATOM 1537 C CA . PHE A 1 190 ? 13.149 7.055 -27.930 1.00 83.69 190 PHE A CA 1
ATOM 1538 C C . PHE A 1 190 ? 14.412 7.332 -28.768 1.00 83.69 190 PHE A C 1
ATOM 1540 O O . PHE A 1 190 ? 14.857 8.478 -28.850 1.00 83.69 190 PHE A O 1
ATOM 1547 N N . LEU A 1 191 ? 14.966 6.305 -29.424 1.00 74.81 191 LEU A N 1
ATOM 1548 C CA . LEU A 1 191 ? 16.302 6.316 -30.042 1.00 74.81 191 LEU A CA 1
ATOM 1549 C C . LEU A 1 191 ? 16.377 6.902 -31.471 1.00 74.81 191 LEU A C 1
ATOM 1551 O O . LEU A 1 191 ? 17.434 6.862 -32.095 1.00 74.81 191 LEU A O 1
ATOM 1555 N N . SER A 1 192 ? 15.322 7.530 -32.005 1.00 60.72 192 SER A N 1
ATOM 1556 C CA . SER A 1 192 ? 15.368 8.126 -33.354 1.00 60.72 192 SER A CA 1
ATOM 1557 C C . SER A 1 192 ? 14.580 9.439 -33.506 1.00 60.72 192 SER A C 1
ATOM 1559 O O . SER A 1 192 ? 13.359 9.470 -33.3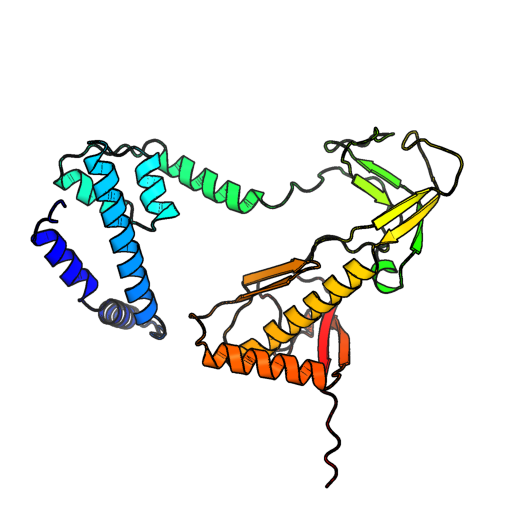69 1.00 60.72 192 SER A O 1
ATOM 1561 N N . ASN A 1 193 ? 15.314 10.500 -33.870 1.00 50.00 193 ASN A N 1
ATOM 1562 C CA . ASN A 1 193 ? 14.933 11.736 -34.576 1.00 50.00 193 ASN A CA 1
ATOM 1563 C C . ASN A 1 193 ? 13.709 12.551 -34.107 1.00 50.00 193 ASN A C 1
ATOM 1565 O O . ASN A 1 193 ? 12.709 12.630 -34.811 1.00 50.00 193 ASN A O 1
ATOM 1569 N N . GLY A 1 194 ? 13.851 13.314 -33.016 1.00 47.53 194 GLY A N 1
ATOM 1570 C CA . GLY A 1 194 ? 13.169 14.614 -32.880 1.00 47.53 194 GLY A CA 1
ATOM 1571 C C . GLY A 1 194 ? 11.643 14.613 -33.089 1.00 47.53 194 GLY A C 1
ATOM 1572 O O . GLY A 1 194 ? 11.157 15.220 -34.035 1.00 47.53 194 GLY A O 1
ATOM 1573 N N . LYS A 1 195 ? 10.911 14.005 -32.143 1.00 49.09 195 LYS A N 1
ATOM 1574 C CA . LYS A 1 195 ? 9.440 14.029 -31.949 1.00 49.09 195 LYS A CA 1
ATOM 1575 C C . LYS A 1 195 ? 8.565 13.468 -33.094 1.00 49.09 195 LYS A C 1
ATOM 1577 O O . LYS A 1 195 ? 8.260 14.157 -34.060 1.00 49.09 195 LYS A O 1
ATOM 1582 N N . LYS A 1 196 ? 7.898 12.341 -32.807 1.00 45.09 196 LYS A N 1
ATOM 1583 C CA . LYS A 1 196 ? 6.451 12.317 -32.492 1.00 45.09 196 LYS A CA 1
ATOM 1584 C C . LYS A 1 196 ? 6.085 11.044 -31.726 1.00 45.09 196 LYS A C 1
ATOM 1586 O O . LYS A 1 196 ? 6.287 9.939 -32.217 1.00 45.09 196 LYS A O 1
ATOM 1591 N N . VAL A 1 197 ? 5.457 11.221 -30.562 1.00 50.31 197 VAL A N 1
ATOM 1592 C CA . VAL A 1 197 ? 4.613 10.198 -29.931 1.00 50.31 197 VAL A CA 1
ATOM 1593 C C . VAL A 1 197 ? 3.299 10.201 -30.705 1.00 50.31 197 VAL A C 1
ATOM 1595 O O . VAL A 1 197 ? 2.306 10.762 -30.262 1.00 50.31 197 VAL A O 1
ATOM 1598 N N . GLY A 1 198 ? 3.352 9.656 -31.924 1.00 48.38 198 GLY A N 1
ATOM 1599 C CA . GLY A 1 198 ? 2.270 8.858 -32.452 1.00 48.38 198 GLY A CA 1
ATOM 1600 C C . GLY A 1 198 ? 1.913 8.859 -33.931 1.00 48.38 198 GLY A C 1
ATOM 1601 O O . GLY A 1 198 ? 1.822 9.894 -34.590 1.00 48.38 198 GLY A O 1
ATOM 1602 N N . GLY A 1 199 ? 1.695 7.634 -34.411 1.00 46.53 199 GLY A N 1
ATOM 1603 C CA . GLY A 1 199 ? 1.533 7.288 -35.822 1.00 46.53 199 GLY A CA 1
ATOM 1604 C C . GLY A 1 199 ? 2.167 5.958 -36.275 1.00 46.53 199 GLY A C 1
ATOM 1605 O O . GLY A 1 199 ? 2.295 5.800 -37.482 1.00 46.53 199 GLY A O 1
ATOM 1606 N N . LYS A 1 200 ? 2.532 5.032 -35.354 1.00 49.06 200 LYS A N 1
ATOM 1607 C CA . LYS A 1 200 ? 3.087 3.652 -35.557 1.00 49.06 200 LYS A CA 1
ATOM 1608 C C . LYS A 1 200 ? 4.427 3.540 -36.330 1.00 49.06 200 LYS A C 1
ATOM 1610 O O . LYS A 1 200 ? 4.760 4.407 -37.119 1.00 49.06 200 LYS A O 1
ATOM 1615 N N . THR A 1 201 ? 5.290 2.524 -36.171 1.00 43.50 201 THR A N 1
ATOM 1616 C CA . THR A 1 201 ? 5.342 1.254 -35.396 1.00 43.50 201 THR A CA 1
ATOM 1617 C C . THR A 1 201 ? 6.840 0.970 -35.163 1.00 43.50 201 THR A C 1
ATOM 1619 O O . THR A 1 201 ? 7.602 1.134 -36.106 1.00 43.50 201 THR A O 1
ATOM 1622 N N . SER A 1 202 ? 7.261 0.552 -33.965 1.00 54.78 202 SER A N 1
ATOM 1623 C CA . SER A 1 202 ? 8.668 0.307 -33.568 1.00 54.78 202 SER A CA 1
ATOM 1624 C C . SER A 1 202 ? 9.568 1.549 -33.465 1.00 54.78 202 SER A C 1
ATOM 1626 O O . SER A 1 202 ? 10.554 1.704 -34.186 1.00 54.78 202 SER A O 1
ATOM 1628 N N . SER A 1 203 ? 9.263 2.421 -32.507 1.00 69.50 203 SER A N 1
ATOM 1629 C CA . SER A 1 203 ? 10.263 3.363 -32.004 1.00 69.50 203 SER A CA 1
ATOM 1630 C C . SER A 1 203 ? 11.028 2.653 -30.898 1.00 69.50 203 SER A C 1
ATOM 1632 O O . SER A 1 203 ? 10.530 2.551 -29.776 1.00 69.50 203 SER A O 1
ATOM 1634 N N . GLU A 1 204 ? 12.189 2.102 -31.242 1.00 84.25 204 GLU A N 1
ATOM 1635 C CA . GLU A 1 204 ? 13.135 1.601 -30.249 1.00 84.25 204 GLU A CA 1
ATOM 1636 C C . GLU A 1 204 ? 13.370 2.694 -29.197 1.00 84.25 204 GLU A C 1
ATOM 1638 O O . GLU A 1 204 ? 13.484 3.886 -29.516 1.00 84.25 204 GLU A O 1
ATOM 1643 N N . CYS A 1 205 ? 13.365 2.308 -27.933 1.00 87.88 205 CYS A N 1
ATOM 1644 C CA . CYS A 1 205 ? 13.509 3.219 -26.815 1.00 87.88 205 CYS A CA 1
ATOM 1645 C C . CYS A 1 205 ? 14.325 2.586 -25.704 1.00 87.88 205 CYS A C 1
ATOM 1647 O O . CYS A 1 205 ? 14.355 1.368 -25.568 1.00 87.88 205 CYS A O 1
ATOM 1649 N N . THR A 1 206 ? 14.944 3.428 -24.893 1.00 91.44 206 THR A N 1
ATOM 1650 C CA . THR A 1 206 ? 15.547 3.034 -23.630 1.00 91.44 206 THR A CA 1
ATOM 1651 C C . THR A 1 206 ? 14.556 3.305 -22.505 1.00 91.44 206 THR A C 1
ATOM 1653 O O . THR A 1 206 ? 14.002 4.402 -22.408 1.00 91.44 206 THR A O 1
ATOM 1656 N N . LEU A 1 207 ? 14.329 2.299 -21.668 1.00 93.12 207 LEU A N 1
ATOM 1657 C CA . LEU A 1 207 ? 13.512 2.354 -20.463 1.00 93.12 207 LEU A CA 1
ATOM 1658 C C . LEU A 1 207 ? 14.438 2.420 -19.246 1.00 93.12 207 LEU A C 1
ATOM 1660 O O . LEU A 1 207 ? 15.236 1.508 -19.036 1.00 93.12 207 LEU A O 1
ATOM 1664 N N . GLU A 1 208 ? 14.327 3.483 -18.449 1.00 94.12 208 GLU A N 1
ATOM 1665 C CA . GLU A 1 208 ? 15.161 3.715 -17.263 1.00 94.12 208 GLU A CA 1
ATOM 1666 C C . GLU A 1 208 ? 14.288 4.097 -16.070 1.00 94.12 208 GLU A C 1
ATOM 1668 O O . GLU A 1 208 ? 13.618 5.129 -16.095 1.00 94.12 208 GLU A O 1
ATOM 1673 N N . PHE A 1 209 ? 14.291 3.296 -15.007 1.00 94.38 209 PHE A N 1
ATOM 1674 C CA . PHE A 1 209 ? 13.651 3.677 -13.749 1.00 94.38 209 PHE A CA 1
ATOM 1675 C C . PHE A 1 209 ? 14.578 4.567 -12.905 1.00 94.38 209 PHE A C 1
ATOM 1677 O O . PHE A 1 209 ? 15.798 4.572 -13.062 1.00 94.38 209 PHE A O 1
ATOM 1684 N N . ASP A 1 210 ? 13.997 5.326 -11.981 1.00 93.62 210 ASP A N 1
ATOM 1685 C CA . ASP A 1 210 ? 14.719 6.078 -10.957 1.00 93.62 210 ASP A CA 1
ATOM 1686 C C . ASP A 1 210 ? 15.335 5.095 -9.952 1.00 93.62 210 ASP A C 1
ATOM 1688 O O . ASP A 1 210 ? 14.644 4.519 -9.106 1.00 93.62 210 ASP A O 1
ATOM 1692 N N . GLU A 1 211 ? 16.643 4.877 -10.083 1.00 93.88 211 GLU A N 1
ATOM 1693 C CA . GLU A 1 211 ? 17.394 3.899 -9.297 1.00 93.88 211 GLU A CA 1
ATOM 1694 C C . GLU A 1 211 ? 17.381 4.227 -7.802 1.00 93.88 211 GLU A C 1
ATOM 1696 O O . GLU A 1 211 ? 17.049 3.368 -6.988 1.00 93.88 211 GLU A O 1
ATOM 1701 N N . THR A 1 212 ? 17.617 5.490 -7.433 1.00 93.50 212 THR A N 1
ATOM 1702 C CA . THR A 1 212 ? 17.576 5.928 -6.031 1.00 93.50 212 THR A CA 1
ATOM 1703 C C . THR A 1 212 ? 16.195 5.706 -5.418 1.00 93.50 212 THR A C 1
ATOM 1705 O O . THR A 1 212 ? 16.072 5.306 -4.257 1.00 93.50 212 THR A O 1
ATOM 1708 N N . ARG A 1 213 ? 15.127 5.957 -6.182 1.00 90.94 213 ARG A N 1
ATOM 1709 C CA . ARG A 1 213 ? 13.764 5.676 -5.729 1.00 90.94 213 ARG A CA 1
ATOM 1710 C C . ARG A 1 213 ? 13.522 4.175 -5.579 1.00 90.94 213 ARG A C 1
ATOM 1712 O O . ARG A 1 213 ? 12.975 3.760 -4.556 1.00 90.94 213 ARG A O 1
ATOM 1719 N N . ARG A 1 214 ? 13.940 3.362 -6.555 1.00 92.75 214 ARG A N 1
ATOM 1720 C CA . ARG A 1 214 ? 13.808 1.898 -6.512 1.00 92.75 214 ARG A CA 1
ATOM 1721 C C . ARG A 1 214 ? 14.537 1.301 -5.312 1.00 92.75 214 ARG A C 1
ATOM 1723 O O . ARG A 1 214 ? 13.990 0.415 -4.664 1.00 92.75 214 ARG A O 1
ATOM 1730 N N . GLU A 1 215 ? 15.738 1.774 -4.996 1.00 91.31 215 GLU A N 1
ATOM 1731 C CA . GLU A 1 215 ? 16.514 1.309 -3.841 1.00 91.31 215 GLU A CA 1
ATOM 1732 C C . GLU A 1 215 ? 15.789 1.566 -2.519 1.00 91.31 215 GLU A C 1
ATOM 1734 O O . GLU A 1 215 ? 15.687 0.662 -1.690 1.00 91.31 215 GLU A O 1
ATOM 1739 N N . LYS A 1 216 ? 15.211 2.760 -2.338 1.00 87.44 216 LYS A N 1
ATOM 1740 C CA . LYS A 1 216 ? 14.408 3.077 -1.143 1.00 87.44 216 LYS A CA 1
ATOM 1741 C C . LYS A 1 216 ? 13.175 2.188 -1.029 1.00 87.44 216 LYS A C 1
ATOM 1743 O O . LYS A 1 216 ? 12.867 1.703 0.056 1.00 87.44 216 LYS A O 1
ATOM 1748 N N . ILE A 1 217 ? 12.496 1.943 -2.149 1.00 88.50 217 ILE A N 1
ATOM 1749 C CA . ILE A 1 217 ? 11.345 1.036 -2.207 1.00 88.50 217 ILE A CA 1
ATOM 1750 C C . ILE A 1 217 ? 11.766 -0.391 -1.841 1.00 88.50 217 ILE A C 1
ATOM 1752 O O . ILE A 1 217 ? 11.108 -1.012 -1.013 1.00 88.50 217 ILE A O 1
ATOM 1756 N N . ARG A 1 218 ? 12.882 -0.895 -2.386 1.00 88.50 218 ARG A N 1
ATOM 1757 C CA . ARG A 1 218 ? 13.435 -2.217 -2.039 1.00 88.50 218 ARG A CA 1
ATOM 1758 C C . ARG A 1 218 ? 13.786 -2.310 -0.551 1.00 88.50 218 ARG A C 1
ATOM 1760 O O . ARG A 1 218 ? 13.430 -3.292 0.088 1.00 88.50 218 ARG A O 1
ATOM 1767 N N . ALA A 1 219 ? 14.409 -1.279 0.019 1.00 88.44 219 ALA A N 1
ATOM 1768 C CA . ALA A 1 219 ? 14.712 -1.236 1.449 1.00 88.44 219 ALA A CA 1
ATOM 1769 C C . ALA A 1 219 ? 13.434 -1.294 2.307 1.00 88.44 219 ALA A C 1
ATOM 1771 O O . ALA A 1 219 ? 13.355 -2.072 3.257 1.00 88.44 219 ALA A O 1
ATOM 1772 N N . ASN A 1 220 ? 12.406 -0.527 1.936 1.00 87.56 220 ASN A N 1
ATOM 1773 C CA . ASN A 1 220 ? 11.106 -0.534 2.610 1.00 87.56 220 ASN A CA 1
ATOM 1774 C C . ASN A 1 220 ? 10.342 -1.856 2.424 1.00 87.56 220 ASN A C 1
ATOM 1776 O O . ASN A 1 220 ? 9.617 -2.276 3.329 1.00 87.56 220 ASN A O 1
ATOM 1780 N N . HIS A 1 221 ? 10.523 -2.527 1.286 1.00 87.38 221 HIS A N 1
ATOM 1781 C CA . HIS A 1 221 ? 9.988 -3.859 1.014 1.00 87.38 221 HIS A CA 1
ATOM 1782 C C . HIS A 1 221 ? 10.581 -4.896 1.968 1.00 87.38 221 HIS A C 1
ATOM 1784 O O . HIS A 1 221 ? 9.838 -5.519 2.727 1.00 87.38 221 HIS A O 1
ATOM 1790 N N . SER A 1 222 ? 11.912 -4.999 2.028 1.00 86.31 222 SER A N 1
ATOM 1791 C CA . SER A 1 222 ? 12.584 -5.913 2.957 1.00 86.31 222 SER A CA 1
ATOM 1792 C C . SER A 1 222 ? 12.290 -5.565 4.420 1.00 86.31 222 SER A C 1
ATOM 1794 O O . SER A 1 222 ? 12.080 -6.463 5.230 1.00 86.31 222 SER A O 1
ATOM 1796 N N . ALA A 1 223 ? 12.177 -4.279 4.775 1.00 87.69 223 ALA A N 1
ATOM 1797 C CA . ALA A 1 223 ? 11.738 -3.872 6.112 1.00 87.69 223 ALA A CA 1
ATOM 1798 C C . ALA A 1 223 ? 10.307 -4.347 6.433 1.00 87.69 223 ALA A C 1
ATOM 1800 O O . ALA A 1 223 ? 10.039 -4.755 7.563 1.00 87.69 223 ALA A O 1
ATOM 1801 N N . GLY A 1 224 ? 9.403 -4.331 5.447 1.00 88.12 224 GLY A N 1
ATOM 1802 C CA . GLY A 1 224 ? 8.048 -4.870 5.571 1.00 88.12 224 GLY A CA 1
ATOM 1803 C C . GLY A 1 224 ? 8.038 -6.375 5.842 1.00 88.12 224 GLY A C 1
ATOM 1804 O O . GLY A 1 224 ? 7.302 -6.827 6.721 1.00 88.12 224 GLY A O 1
ATOM 1805 N N . HIS A 1 225 ? 8.895 -7.143 5.163 1.00 85.19 225 HIS A N 1
ATOM 1806 C CA . HIS A 1 225 ? 9.039 -8.579 5.429 1.00 85.19 225 HIS A CA 1
ATOM 1807 C C . HIS A 1 225 ? 9.638 -8.870 6.802 1.00 85.19 225 HIS A C 1
ATOM 1809 O O . HIS A 1 225 ? 9.108 -9.713 7.522 1.00 85.19 225 HIS A O 1
ATOM 1815 N N . LEU A 1 226 ? 10.671 -8.129 7.219 1.00 86.44 226 LEU A N 1
ATOM 1816 C CA . LEU A 1 226 ? 11.235 -8.252 8.568 1.00 86.44 226 LEU A CA 1
ATOM 1817 C C . LEU A 1 226 ? 10.195 -7.943 9.647 1.00 86.44 226 LEU A C 1
ATOM 1819 O O . LEU A 1 226 ? 10.098 -8.671 10.634 1.00 86.44 226 LEU A O 1
ATOM 1823 N N . LEU A 1 227 ? 9.393 -6.895 9.448 1.00 89.62 227 LEU A N 1
ATOM 1824 C CA . LEU A 1 227 ? 8.302 -6.545 10.354 1.00 89.62 227 LEU A CA 1
ATOM 1825 C C . LEU A 1 227 ? 7.270 -7.675 10.426 1.00 89.62 227 LEU A C 1
ATOM 1827 O O . LEU A 1 227 ? 6.930 -8.129 11.518 1.00 89.62 227 LEU A O 1
ATOM 1831 N N . GLY A 1 228 ? 6.823 -8.164 9.268 1.00 86.75 228 GLY A N 1
ATOM 1832 C CA . GLY A 1 228 ? 5.910 -9.296 9.177 1.00 86.75 228 GLY A CA 1
ATOM 1833 C C . GLY A 1 228 ? 6.482 -10.571 9.795 1.00 86.75 228 GLY A C 1
ATOM 1834 O O . GLY A 1 228 ? 5.723 -11.371 10.329 1.00 86.75 228 GLY A O 1
ATOM 1835 N N . HIS A 1 229 ? 7.801 -10.764 9.769 1.00 85.31 229 HIS A N 1
ATOM 1836 C CA . HIS A 1 229 ? 8.469 -11.893 10.404 1.00 85.31 229 HIS A CA 1
ATOM 1837 C C . HIS A 1 229 ? 8.498 -11.767 11.930 1.00 85.31 229 HIS A C 1
ATOM 1839 O O . HIS A 1 229 ? 7.943 -12.615 12.627 1.00 85.31 229 HIS A O 1
ATOM 1845 N N . PHE A 1 230 ? 9.096 -10.694 12.452 1.00 89.00 230 PHE A N 1
ATOM 1846 C CA . PHE A 1 230 ? 9.331 -10.539 13.888 1.00 89.00 230 PHE A CA 1
ATOM 1847 C C . PHE A 1 230 ? 8.070 -10.239 14.692 1.00 89.00 230 PHE A C 1
ATOM 1849 O O . 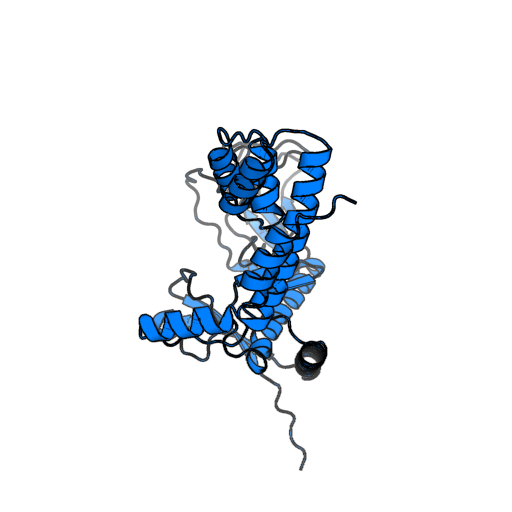PHE A 1 230 ? 8.048 -10.512 15.892 1.00 89.00 230 PHE A O 1
ATOM 1856 N N . ILE A 1 231 ? 7.005 -9.713 14.074 1.00 91.06 231 ILE A N 1
ATOM 1857 C CA . ILE A 1 231 ? 5.761 -9.459 14.808 1.00 91.06 231 ILE A CA 1
ATOM 1858 C C . ILE A 1 231 ? 5.156 -10.745 15.381 1.00 91.06 231 ILE A C 1
ATOM 1860 O O . ILE A 1 231 ? 4.550 -10.706 16.451 1.00 91.06 231 ILE A O 1
ATOM 1864 N N . ARG A 1 232 ? 5.376 -11.895 14.730 1.00 87.44 232 ARG A N 1
ATOM 1865 C CA . ARG A 1 232 ? 4.864 -13.195 15.189 1.00 87.44 232 ARG A CA 1
ATOM 1866 C C . ARG A 1 232 ? 5.495 -13.685 16.486 1.00 87.44 232 ARG A C 1
ATOM 1868 O O . ARG A 1 232 ? 4.859 -14.446 17.205 1.00 87.44 232 ARG A O 1
ATOM 1875 N N . ASP A 1 233 ? 6.683 -13.200 16.834 1.00 89.12 233 ASP A N 1
ATOM 1876 C CA . ASP A 1 233 ? 7.293 -13.503 18.132 1.00 89.12 233 ASP A CA 1
ATOM 1877 C C . ASP A 1 233 ? 6.493 -12.895 19.298 1.00 89.12 233 ASP A C 1
ATOM 1879 O O . ASP A 1 233 ? 6.598 -13.359 20.432 1.00 89.12 233 ASP A O 1
ATOM 1883 N N . PHE A 1 234 ? 5.707 -11.849 19.023 1.00 91.06 234 PHE A N 1
ATOM 1884 C CA . PHE A 1 234 ? 4.897 -11.130 20.008 1.00 91.06 234 PHE A CA 1
ATOM 1885 C C . PHE A 1 234 ? 3.397 -11.392 19.840 1.00 91.06 234 PHE A C 1
ATOM 1887 O O . PHE A 1 234 ? 2.655 -11.386 20.820 1.00 91.06 234 PHE A O 1
ATOM 1894 N N . VAL A 1 235 ? 2.952 -11.622 18.602 1.00 90.62 235 VAL A N 1
ATOM 1895 C CA . VAL A 1 235 ? 1.565 -11.924 18.235 1.00 90.62 235 VAL A CA 1
ATOM 1896 C C . VAL A 1 235 ? 1.561 -13.150 17.310 1.00 90.62 235 VAL A C 1
ATOM 1898 O O . VAL A 1 235 ? 1.520 -12.992 16.089 1.00 90.62 235 VAL A O 1
ATOM 1901 N N . PRO A 1 236 ? 1.628 -14.378 17.861 1.00 86.25 236 PRO A N 1
ATOM 1902 C CA . PRO A 1 236 ? 1.788 -15.603 17.067 1.00 86.25 236 PRO A CA 1
ATOM 1903 C C . PRO A 1 236 ? 0.702 -15.811 16.006 1.00 86.25 236 PRO A C 1
ATOM 1905 O O . PRO A 1 236 ? 0.998 -16.257 14.900 1.00 86.25 236 PRO A O 1
ATOM 1908 N N . ASP A 1 237 ? -0.533 -15.411 16.317 1.00 84.69 237 ASP A N 1
ATOM 1909 C CA . ASP A 1 237 ? -1.698 -15.543 15.436 1.00 84.69 237 ASP A CA 1
ATOM 1910 C C . ASP A 1 237 ? -1.932 -14.307 14.545 1.00 84.69 237 ASP A C 1
ATOM 1912 O O . ASP A 1 237 ? -3.027 -14.106 14.016 1.00 84.69 237 ASP A O 1
ATOM 1916 N N . ALA A 1 238 ? -0.928 -13.435 14.390 1.00 86.38 238 ALA A N 1
ATOM 1917 C CA . ALA A 1 238 ? -1.033 -12.262 13.531 1.00 86.38 238 ALA A CA 1
ATOM 1918 C C . ALA A 1 238 ? -1.240 -12.667 12.063 1.00 86.38 238 ALA A C 1
ATOM 1920 O O . ALA A 1 238 ? -0.347 -13.204 11.407 1.00 86.38 238 ALA A O 1
ATOM 1921 N N . GLU A 1 239 ? -2.411 -12.342 11.518 1.00 83.56 239 GLU A N 1
ATOM 1922 C CA . GLU A 1 239 ? -2.719 -12.474 10.100 1.00 83.56 239 GLU A CA 1
ATOM 1923 C C . GLU A 1 239 ? -2.556 -11.129 9.398 1.00 83.56 239 GLU A C 1
ATOM 1925 O O . GLU A 1 239 ? -3.141 -10.126 9.816 1.00 83.56 239 GLU A O 1
ATOM 1930 N N . GLN A 1 240 ? -1.812 -11.110 8.291 1.00 83.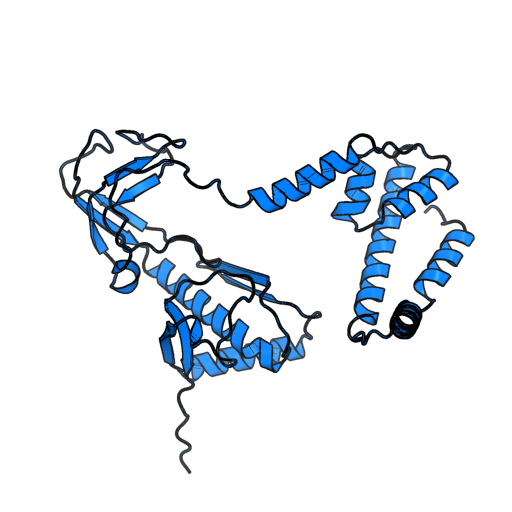75 240 GLN A N 1
ATOM 1931 C CA . GLN A 1 240 ? -1.679 -9.921 7.454 1.00 83.75 240 GLN A CA 1
ATOM 1932 C C . GLN A 1 240 ? -3.031 -9.534 6.834 1.00 83.75 240 GLN A C 1
ATOM 1934 O O . GLN A 1 240 ? -3.724 -10.359 6.235 1.00 83.75 240 GLN A O 1
ATOM 1939 N N . ARG A 1 241 ? -3.394 -8.255 6.951 1.00 83.94 241 ARG A N 1
ATOM 1940 C CA . ARG A 1 241 ? -4.608 -7.651 6.377 1.00 83.94 241 ARG A CA 1
ATOM 1941 C C . ARG A 1 241 ? -4.312 -6.687 5.237 1.00 83.94 241 ARG A C 1
ATOM 1943 O O . ARG A 1 241 ? -5.183 -6.463 4.400 1.00 83.94 241 ARG A O 1
ATOM 1950 N N . GLY A 1 242 ? -3.100 -6.151 5.188 1.00 81.00 2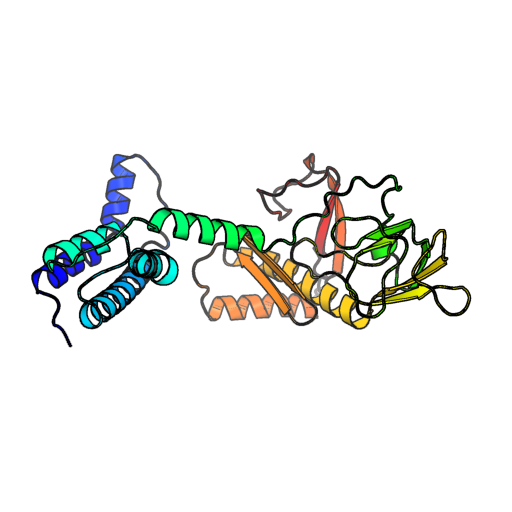42 GLY A N 1
ATOM 1951 C CA . GLY A 1 242 ? -2.707 -5.169 4.193 1.00 81.00 242 GLY A CA 1
ATOM 1952 C C . GLY A 1 242 ? -1.230 -4.824 4.283 1.00 81.00 242 GLY A C 1
ATOM 1953 O O . GLY A 1 242 ? -0.546 -5.125 5.262 1.00 81.00 242 GLY A O 1
ATOM 1954 N N . SER A 1 243 ? -0.739 -4.207 3.222 1.00 84.50 243 SER A N 1
ATOM 1955 C CA . SER A 1 243 ? 0.574 -3.585 3.167 1.00 84.50 243 SER A CA 1
ATOM 1956 C C . SER A 1 243 ? 0.510 -2.400 2.219 1.00 84.50 243 SER A C 1
ATOM 1958 O O . SER A 1 243 ? -0.215 -2.414 1.222 1.00 84.50 243 SER A O 1
ATOM 1960 N N . TYR A 1 244 ? 1.289 -1.376 2.528 1.00 84.56 244 TYR A N 1
ATOM 1961 C CA . TYR A 1 244 ? 1.583 -0.288 1.608 1.00 84.56 244 TYR A CA 1
ATOM 1962 C C . TYR A 1 244 ? 3.039 0.101 1.784 1.00 84.56 244 TYR A C 1
ATOM 1964 O O . TYR A 1 244 ? 3.496 0.270 2.916 1.00 84.56 244 TYR A O 1
ATOM 1972 N N . LEU A 1 245 ? 3.754 0.266 0.679 1.00 86.81 245 LEU A N 1
ATOM 1973 C CA . LEU A 1 245 ? 5.140 0.694 0.690 1.00 86.81 245 LEU A CA 1
ATOM 1974 C C . LEU A 1 245 ? 5.435 1.625 -0.490 1.00 86.81 245 LEU A C 1
ATOM 1976 O O . LEU A 1 245 ? 5.050 1.372 -1.634 1.00 86.81 245 LEU A O 1
ATOM 1980 N N . ASP A 1 246 ? 6.125 2.716 -0.177 1.00 86.06 246 ASP A N 1
ATOM 1981 C CA . ASP A 1 246 ? 6.632 3.709 -1.117 1.00 86.06 246 ASP A CA 1
ATOM 1982 C C . ASP A 1 246 ? 8.094 4.048 -0.806 1.00 86.06 246 ASP A C 1
ATOM 1984 O O . ASP A 1 246 ? 8.746 3.387 -0.001 1.00 86.06 246 ASP A O 1
ATOM 1988 N N . GLU A 1 247 ? 8.651 5.058 -1.466 1.00 87.44 247 GLU A N 1
ATOM 1989 C CA . GLU A 1 247 ? 10.031 5.496 -1.246 1.00 87.44 247 GLU A CA 1
ATOM 1990 C C . GLU A 1 247 ? 10.289 6.168 0.120 1.00 87.44 247 GLU A C 1
ATOM 1992 O O . GLU A 1 247 ? 11.443 6.439 0.457 1.00 87.44 247 GLU A O 1
ATOM 1997 N N . PHE A 1 248 ? 9.248 6.461 0.903 1.00 84.06 248 PHE A N 1
ATOM 1998 C CA . PHE A 1 248 ? 9.337 7.163 2.185 1.00 84.06 248 PHE A CA 1
ATOM 1999 C C . PHE A 1 248 ? 9.014 6.268 3.379 1.00 84.06 248 PHE A C 1
ATOM 2001 O O . PHE A 1 248 ? 9.561 6.488 4.459 1.00 84.06 248 PHE A O 1
ATOM 2008 N N . LYS A 1 249 ? 8.118 5.291 3.215 1.00 81.50 249 LYS A N 1
ATOM 2009 C CA . LYS A 1 249 ? 7.659 4.427 4.305 1.00 81.50 249 LYS A CA 1
ATOM 2010 C C . LYS A 1 249 ? 7.200 3.052 3.833 1.00 81.50 249 LYS A C 1
ATOM 2012 O O . LYS A 1 249 ? 6.809 2.854 2.686 1.00 81.50 249 LYS A O 1
ATOM 2017 N N . THR A 1 250 ? 7.143 2.139 4.796 1.00 88.69 250 THR A N 1
ATOM 2018 C CA . THR A 1 250 ? 6.415 0.871 4.716 1.00 88.69 250 THR A CA 1
ATOM 2019 C C . THR A 1 250 ? 5.371 0.817 5.828 1.00 88.69 250 THR A C 1
ATOM 2021 O O . THR A 1 250 ? 5.557 1.389 6.904 1.00 88.69 250 THR A O 1
ATOM 2024 N N . THR A 1 251 ? 4.248 0.169 5.558 1.00 88.38 251 THR A N 1
ATOM 2025 C CA . THR A 1 251 ? 3.167 -0.089 6.510 1.00 88.38 251 THR A CA 1
ATOM 2026 C C . THR A 1 251 ? 2.745 -1.541 6.369 1.00 88.38 251 THR A C 1
ATOM 2028 O O . THR A 1 251 ? 2.681 -2.072 5.256 1.00 88.38 251 THR A O 1
ATOM 2031 N N . TYR A 1 252 ? 2.483 -2.175 7.504 1.00 89.19 252 TYR A N 1
ATOM 2032 C CA . TYR A 1 252 ? 2.114 -3.577 7.592 1.00 89.19 252 TYR A CA 1
ATOM 2033 C C . TYR A 1 252 ? 0.914 -3.694 8.524 1.00 89.19 252 TYR A C 1
ATOM 2035 O O . TYR A 1 252 ? 1.025 -3.431 9.723 1.00 89.19 252 TYR A O 1
ATOM 2043 N N . ASP A 1 253 ? -0.230 -4.061 7.957 1.00 88.56 253 ASP A N 1
ATOM 2044 C CA . ASP A 1 253 ? -1.480 -4.188 8.694 1.00 88.56 253 ASP A CA 1
ATOM 2045 C C . ASP A 1 253 ? -1.681 -5.654 9.067 1.00 88.56 253 ASP A C 1
ATOM 2047 O O . ASP A 1 253 ? -1.633 -6.533 8.203 1.00 88.56 253 ASP A O 1
ATOM 2051 N N . PHE A 1 254 ? -1.943 -5.929 10.344 1.00 89.31 254 PHE A N 1
ATOM 2052 C CA . PHE A 1 254 ? -2.121 -7.285 10.862 1.00 89.31 254 PHE A CA 1
ATOM 2053 C C . PHE A 1 254 ? -3.172 -7.342 11.972 1.00 89.31 254 PHE A C 1
ATOM 2055 O O . PHE A 1 254 ? -3.501 -6.332 12.598 1.00 89.31 254 PHE A O 1
ATOM 2062 N N . THR A 1 255 ? -3.721 -8.532 12.216 1.00 88.25 255 THR A N 1
ATOM 2063 C CA . THR A 1 255 ? -4.675 -8.753 13.307 1.00 88.25 255 THR A CA 1
ATOM 2064 C C . THR A 1 255 ? -3.970 -8.766 14.654 1.00 88.25 255 THR A C 1
ATOM 2066 O O . THR A 1 255 ? -3.158 -9.646 14.928 1.00 88.25 255 THR A O 1
ATOM 2069 N N . SER A 1 256 ? -4.301 -7.805 15.512 1.00 88.44 256 SER A N 1
ATOM 2070 C CA . SER A 1 256 ? -3.834 -7.763 16.895 1.00 88.44 256 SER A CA 1
ATOM 2071 C C . SER A 1 256 ? -4.655 -6.766 17.708 1.00 88.44 256 SER A C 1
ATOM 2073 O O . SER A 1 256 ? -5.207 -5.803 17.172 1.00 88.44 256 SER A O 1
ATOM 2075 N N . ASN A 1 257 ? -4.652 -6.940 19.029 1.00 85.00 257 ASN A N 1
ATOM 2076 C CA . ASN A 1 257 ? -4.901 -5.825 19.938 1.00 85.00 257 ASN A CA 1
ATOM 2077 C C . ASN A 1 257 ? -3.786 -4.775 19.810 1.00 85.00 257 ASN A C 1
ATOM 2079 O O . ASN A 1 257 ? -2.707 -5.047 19.276 1.00 85.00 257 ASN A O 1
ATOM 2083 N N . LYS A 1 258 ? -4.022 -3.565 20.331 1.00 87.25 258 LYS A N 1
ATOM 2084 C CA . LYS A 1 258 ? -2.983 -2.528 20.364 1.00 87.25 258 LYS A CA 1
ATOM 2085 C C . LYS A 1 258 ? -1.745 -3.064 21.097 1.00 87.25 258 LYS A C 1
ATOM 2087 O O . LYS A 1 258 ? -1.845 -3.450 22.259 1.00 87.25 258 LYS A O 1
ATOM 2092 N N . LEU A 1 259 ? -0.596 -3.037 20.425 1.00 90.12 259 LEU A N 1
ATOM 2093 C CA . LEU A 1 259 ? 0.683 -3.390 21.037 1.00 90.12 259 LEU A CA 1
ATOM 2094 C C . LEU A 1 259 ? 1.044 -2.393 22.143 1.00 90.12 259 LEU A C 1
ATOM 2096 O O . LEU A 1 259 ? 0.752 -1.197 22.035 1.00 90.12 259 LEU A O 1
ATOM 2100 N N . SER A 1 260 ? 1.687 -2.886 23.199 1.00 92.88 260 SER A N 1
ATOM 2101 C CA . SER A 1 260 ? 2.273 -2.024 24.222 1.00 92.88 260 SER A CA 1
ATOM 2102 C C . SER A 1 260 ? 3.527 -1.326 23.687 1.00 92.88 260 SER A C 1
ATOM 2104 O O . SER A 1 260 ? 4.190 -1.823 22.775 1.00 92.88 260 SER A O 1
ATOM 2106 N N . ASP A 1 261 ? 3.884 -0.192 24.291 1.00 94.81 261 ASP A N 1
ATOM 2107 C CA . ASP A 1 261 ? 5.102 0.547 23.931 1.00 94.81 261 ASP A CA 1
ATOM 2108 C C . ASP A 1 261 ? 6.370 -0.301 24.150 1.00 94.81 261 ASP A C 1
ATOM 2110 O O . ASP A 1 261 ? 7.343 -0.180 23.410 1.00 94.81 261 ASP A O 1
ATOM 2114 N N . GLU A 1 262 ? 6.340 -1.217 25.123 1.00 94.81 262 GLU A N 1
ATOM 2115 C CA . GLU A 1 262 ? 7.418 -2.177 25.372 1.00 94.81 262 GLU A CA 1
ATOM 2116 C C . GLU A 1 262 ? 7.581 -3.173 24.216 1.00 94.81 262 GLU A C 1
ATOM 2118 O O . GLU A 1 262 ? 8.697 -3.380 23.741 1.00 94.81 262 GLU A O 1
ATOM 2123 N N . VAL A 1 263 ? 6.479 -3.745 23.715 1.00 93.38 263 VAL A N 1
ATOM 2124 C CA . VAL A 1 263 ? 6.518 -4.656 22.558 1.00 93.38 263 VAL A CA 1
ATOM 2125 C C . VAL A 1 263 ? 7.024 -3.925 21.315 1.00 93.38 263 VAL A C 1
ATOM 2127 O O . VAL A 1 263 ? 7.843 -4.472 20.581 1.00 93.38 263 VAL A O 1
ATOM 2130 N N . LEU A 1 264 ? 6.601 -2.675 21.099 1.00 94.38 264 LEU A N 1
ATOM 2131 C CA . LEU A 1 264 ? 7.095 -1.855 19.988 1.00 94.38 264 LEU A CA 1
ATOM 2132 C C . LEU A 1 264 ? 8.613 -1.633 20.071 1.00 94.38 264 LEU A C 1
ATOM 2134 O O . LEU A 1 264 ? 9.307 -1.788 19.069 1.00 94.38 264 LEU 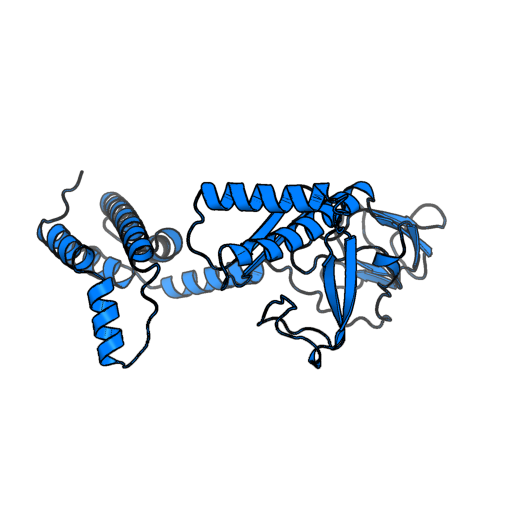A O 1
ATOM 2138 N N . MET A 1 265 ? 9.138 -1.341 21.262 1.00 95.62 265 MET A N 1
ATOM 2139 C CA . MET A 1 265 ? 10.573 -1.134 21.481 1.00 95.62 265 MET A CA 1
ATOM 2140 C C . MET A 1 265 ? 11.388 -2.422 21.276 1.00 95.62 265 MET A C 1
ATOM 2142 O O . MET A 1 265 ? 12.474 -2.394 20.691 1.00 95.62 265 MET A O 1
ATOM 2146 N N . GLN A 1 266 ? 10.865 -3.567 21.723 1.00 95.44 266 GLN A N 1
ATOM 2147 C CA . GLN A 1 266 ? 11.501 -4.871 21.513 1.00 95.44 266 GLN A CA 1
ATOM 2148 C C . GLN A 1 266 ? 11.503 -5.269 20.030 1.00 95.44 266 GLN A C 1
ATOM 2150 O O . GLN A 1 266 ? 12.513 -5.763 19.526 1.00 95.44 266 GLN A O 1
ATOM 2155 N N . LEU A 1 267 ? 10.403 -5.011 19.318 1.00 94.44 267 LEU A N 1
ATOM 2156 C CA . LEU A 1 267 ? 10.285 -5.243 17.880 1.00 94.44 267 LEU A CA 1
ATOM 2157 C C . LEU A 1 267 ? 11.272 -4.378 17.085 1.00 94.44 267 LEU A C 1
ATOM 2159 O O . LEU A 1 267 ? 12.010 -4.900 16.250 1.00 94.44 267 LEU A O 1
ATOM 2163 N N . GLU A 1 268 ? 11.345 -3.080 17.391 1.00 94.69 268 GLU A N 1
ATOM 2164 C CA . GLU A 1 268 ? 12.310 -2.160 16.781 1.00 94.69 268 GLU A CA 1
ATOM 2165 C C . GLU A 1 268 ? 13.758 -2.603 17.041 1.00 94.69 268 GLU A C 1
ATOM 2167 O O . GLU A 1 268 ? 14.593 -2.576 16.134 1.00 94.69 268 GLU A O 1
ATOM 2172 N N . THR A 1 269 ? 14.059 -3.058 18.260 1.00 94.75 269 THR A N 1
ATOM 2173 C CA . THR A 1 269 ? 15.389 -3.576 18.614 1.00 94.75 269 THR A CA 1
ATOM 2174 C C . THR A 1 269 ? 15.740 -4.801 17.770 1.00 94.75 269 THR A C 1
ATOM 2176 O O . THR A 1 269 ? 16.781 -4.802 17.116 1.00 94.75 269 THR A O 1
ATOM 2179 N N . LYS A 1 270 ? 14.845 -5.798 17.688 1.00 91.38 270 LYS A N 1
ATOM 2180 C CA . LYS A 1 270 ? 15.052 -7.009 16.874 1.00 91.38 270 LYS A CA 1
ATOM 2181 C C . LYS A 1 270 ? 15.288 -6.697 15.398 1.00 91.38 270 LYS A C 1
ATOM 2183 O O . LYS A 1 270 ? 16.214 -7.240 14.798 1.00 91.38 270 LYS A O 1
ATOM 2188 N N . MET A 1 271 ? 14.478 -5.810 14.820 1.00 91.00 271 MET A N 1
ATOM 2189 C CA . MET A 1 271 ? 14.636 -5.394 13.425 1.00 91.00 271 MET A CA 1
ATOM 2190 C C . MET A 1 271 ? 15.998 -4.732 13.191 1.00 91.00 271 MET A C 1
ATOM 2192 O O . MET A 1 271 ? 16.710 -5.091 12.254 1.00 91.00 271 MET A O 1
ATOM 2196 N N . ASN A 1 272 ? 16.391 -3.800 14.061 1.00 91.69 272 ASN A N 1
ATOM 2197 C CA . ASN A 1 272 ? 17.678 -3.119 13.948 1.00 91.69 272 ASN A CA 1
ATOM 2198 C C . ASN A 1 272 ? 18.865 -4.066 14.152 1.00 91.69 272 ASN A C 1
ATOM 2200 O O . ASN A 1 272 ? 19.878 -3.924 13.469 1.00 91.69 272 ASN A O 1
ATOM 2204 N N . ASP A 1 273 ? 18.756 -5.041 15.051 1.00 90.81 273 ASP A N 1
ATOM 2205 C CA . ASP A 1 273 ? 19.800 -6.042 15.261 1.00 90.81 273 ASP A CA 1
ATOM 2206 C C . ASP A 1 273 ? 19.958 -6.962 14.045 1.00 90.81 273 ASP A C 1
ATOM 2208 O O . ASP A 1 273 ? 21.090 -7.254 13.651 1.00 90.81 273 ASP A O 1
ATOM 2212 N N . PHE A 1 274 ? 18.857 -7.327 13.372 1.00 87.06 274 PHE A N 1
ATOM 2213 C CA . PHE A 1 274 ? 18.922 -8.032 12.087 1.00 87.06 274 PHE A CA 1
ATOM 2214 C C . PHE A 1 274 ? 19.665 -7.206 11.040 1.00 87.06 274 PHE A C 1
ATOM 2216 O O . PHE A 1 274 ? 20.619 -7.697 10.433 1.00 87.06 274 PHE A O 1
ATOM 2223 N N . VAL A 1 275 ? 19.291 -5.935 10.875 1.00 86.88 275 VAL A N 1
ATOM 2224 C CA . VAL A 1 275 ? 19.948 -5.027 9.923 1.00 86.88 275 VAL A CA 1
ATOM 2225 C C . VAL A 1 275 ? 21.445 -4.902 10.232 1.00 86.88 275 VAL A C 1
ATOM 2227 O O . VAL A 1 275 ? 22.273 -5.045 9.336 1.00 86.88 275 VAL A O 1
ATOM 2230 N N . ARG A 1 276 ? 21.821 -4.721 11.505 1.00 89.62 276 ARG A N 1
ATOM 2231 C CA . ARG A 1 276 ? 23.230 -4.637 11.939 1.00 89.62 276 ARG A CA 1
ATOM 2232 C C . ARG A 1 276 ? 24.009 -5.929 11.716 1.00 89.62 276 ARG A C 1
ATOM 2234 O O . ARG A 1 276 ? 25.220 -5.872 11.512 1.00 89.62 276 ARG A O 1
ATOM 2241 N N . SER A 1 277 ? 23.343 -7.083 11.757 1.00 87.06 277 SER A N 1
ATOM 2242 C CA . SER A 1 277 ? 23.989 -8.376 11.515 1.00 87.06 277 SER A CA 1
ATOM 2243 C C . SER A 1 277 ? 24.459 -8.552 10.066 1.00 87.06 277 SER A C 1
ATOM 2245 O O . SER A 1 277 ? 25.276 -9.437 9.802 1.00 87.06 277 SER A O 1
ATOM 2247 N N . ASN A 1 278 ? 23.986 -7.709 9.134 1.00 82.69 278 ASN A N 1
ATOM 2248 C CA . ASN A 1 278 ? 24.126 -7.918 7.692 1.00 82.69 278 ASN A CA 1
ATOM 2249 C C . ASN A 1 278 ? 23.662 -9.330 7.287 1.00 82.69 278 ASN A C 1
ATOM 2251 O O . ASN A 1 278 ? 24.357 -10.028 6.543 1.00 82.69 278 ASN A O 1
ATOM 2255 N N . GLY A 1 279 ? 22.521 -9.765 7.837 1.00 76.50 279 GLY A N 1
ATOM 2256 C CA . GLY A 1 279 ? 21.849 -10.992 7.418 1.00 76.50 279 GLY A CA 1
ATOM 2257 C C . GLY A 1 279 ? 21.529 -10.952 5.923 1.00 76.50 279 GLY A C 1
ATOM 2258 O O . GLY A 1 279 ? 21.283 -9.880 5.365 1.00 76.50 279 GLY A O 1
ATOM 2259 N N . SER A 1 280 ? 21.576 -12.105 5.258 1.00 76.81 280 SER A N 1
ATOM 2260 C CA . SER A 1 280 ? 21.247 -12.192 3.838 1.00 76.81 280 SER A CA 1
ATOM 2261 C C . SER A 1 280 ? 19.741 -12.305 3.636 1.00 76.81 280 SER A C 1
ATOM 2263 O O . SER A 1 280 ? 19.006 -12.856 4.459 1.00 76.81 280 SER A O 1
ATOM 2265 N N . VAL A 1 281 ? 19.296 -11.759 2.511 1.00 71.56 281 VAL A N 1
ATOM 2266 C CA . VAL A 1 281 ? 17.957 -11.967 1.978 1.00 71.56 281 VAL A CA 1
ATOM 2267 C C . VAL A 1 281 ? 18.111 -12.829 0.737 1.00 71.56 281 VAL A C 1
ATOM 2269 O O . VAL A 1 281 ? 18.840 -12.459 -0.183 1.00 71.56 281 VAL A O 1
ATOM 2272 N N . GLU A 1 282 ? 17.461 -13.984 0.728 1.00 80.12 282 GLU A N 1
ATOM 2273 C CA . GLU A 1 282 ? 17.464 -14.915 -0.396 1.00 80.12 282 GLU A CA 1
ATOM 2274 C C . GLU A 1 282 ? 16.057 -15.031 -0.967 1.00 80.12 282 GLU A C 1
ATOM 2276 O O . GLU A 1 282 ? 15.077 -15.045 -0.229 1.00 80.12 282 GLU A O 1
ATOM 2281 N N . VAL A 1 283 ? 15.947 -15.122 -2.290 1.00 75.62 283 VAL A N 1
ATOM 2282 C CA . VAL A 1 283 ? 14.666 -15.369 -2.956 1.00 75.62 283 VAL A CA 1
ATOM 2283 C C . VAL A 1 283 ? 14.651 -16.811 -3.434 1.00 75.62 283 VAL A C 1
ATOM 2285 O O . VAL A 1 283 ? 15.492 -17.217 -4.237 1.00 75.62 283 VAL A O 1
ATOM 2288 N N . LEU A 1 284 ? 13.686 -17.578 -2.941 1.00 79.38 284 LEU A N 1
ATOM 2289 C CA . LEU A 1 284 ? 13.467 -18.970 -3.303 1.00 79.38 284 LEU A CA 1
ATOM 2290 C C . LEU A 1 284 ? 12.233 -19.080 -4.197 1.00 79.38 284 LEU A C 1
ATOM 2292 O O . LEU A 1 284 ? 11.218 -18.434 -3.953 1.00 79.38 284 LEU A O 1
ATOM 2296 N N . ASN A 1 285 ? 12.314 -19.926 -5.220 1.00 80.25 285 ASN A N 1
ATOM 2297 C CA . ASN A 1 285 ? 11.151 -20.315 -6.011 1.00 80.25 285 ASN A CA 1
ATOM 2298 C C . ASN A 1 285 ? 10.579 -21.595 -5.416 1.00 80.25 285 ASN A C 1
ATOM 2300 O O . ASN A 1 285 ? 11.219 -22.643 -5.494 1.00 80.25 285 ASN A O 1
ATOM 2304 N N . VAL A 1 286 ? 9.393 -21.497 -4.827 1.00 82.12 286 VAL A N 1
ATOM 2305 C CA . VAL A 1 286 ? 8.706 -22.617 -4.179 1.00 82.12 286 VAL A CA 1
ATOM 2306 C C . VAL A 1 286 ? 7.427 -22.905 -4.947 1.00 82.12 286 VAL A C 1
ATOM 2308 O O . VAL A 1 286 ? 6.722 -21.980 -5.360 1.00 82.12 286 VAL A O 1
ATOM 2311 N N . LYS A 1 287 ? 7.119 -24.182 -5.176 1.00 83.94 287 LYS A N 1
ATOM 2312 C CA . LYS A 1 287 ? 5.835 -24.532 -5.780 1.00 83.94 287 LYS A CA 1
ATOM 2313 C C . LYS A 1 287 ? 4.706 -24.358 -4.773 1.00 83.94 287 LYS A C 1
ATOM 2315 O O . LYS A 1 287 ? 4.883 -24.573 -3.578 1.00 83.94 287 LYS A O 1
ATOM 2320 N N . LYS A 1 288 ? 3.518 -24.005 -5.257 1.00 80.38 288 LYS A N 1
ATOM 2321 C CA . LYS A 1 288 ? 2.330 -23.783 -4.416 1.00 80.38 288 LYS A CA 1
ATOM 2322 C C . LYS A 1 288 ? 1.982 -24.981 -3.520 1.00 80.38 288 LYS A C 1
ATOM 2324 O O . LYS A 1 288 ? 1.509 -24.778 -2.408 1.00 80.38 288 LYS A O 1
ATOM 2329 N N . ASP A 1 289 ? 2.208 -26.206 -3.989 1.00 83.50 289 ASP A N 1
ATOM 2330 C CA . ASP A 1 289 ? 1.976 -27.454 -3.248 1.00 83.50 289 ASP A CA 1
ATOM 2331 C C . ASP A 1 289 ? 3.096 -27.812 -2.256 1.00 83.50 289 ASP A C 1
ATOM 2333 O O . ASP A 1 289 ? 2.898 -28.664 -1.393 1.00 83.50 289 ASP A O 1
ATOM 2337 N N . GLU A 1 290 ? 4.242 -27.136 -2.343 1.00 81.69 290 GLU A N 1
ATOM 2338 C CA . GLU A 1 290 ? 5.398 -27.284 -1.450 1.00 81.69 290 GLU A CA 1
ATOM 2339 C C . GLU A 1 290 ? 5.419 -26.216 -0.337 1.00 81.69 290 GLU A C 1
ATOM 2341 O O . GLU A 1 290 ? 6.346 -26.185 0.472 1.00 81.69 290 GLU A O 1
ATOM 2346 N N . LEU A 1 291 ? 4.406 -25.340 -0.266 1.00 78.81 291 LEU A N 1
ATOM 2347 C CA . LEU A 1 291 ? 4.266 -24.381 0.830 1.00 78.81 291 LEU A CA 1
ATOM 2348 C C . LEU A 1 291 ? 4.021 -25.108 2.159 1.00 78.81 291 LEU A C 1
ATOM 2350 O O . LEU A 1 291 ? 2.989 -25.755 2.348 1.00 78.81 291 LEU A O 1
ATOM 2354 N N . ASP A 1 292 ? 4.944 -24.949 3.104 1.00 78.44 292 ASP A N 1
ATOM 2355 C CA . ASP A 1 292 ? 4.816 -25.478 4.459 1.00 78.44 292 ASP A CA 1
ATOM 2356 C C . ASP A 1 292 ? 4.526 -24.375 5.495 1.00 78.44 292 ASP A C 1
ATOM 2358 O O . ASP A 1 292 ? 4.397 -23.187 5.187 1.00 78.44 292 ASP A O 1
ATOM 2362 N N . SER A 1 293 ? 4.416 -24.772 6.765 1.00 71.12 293 SER A N 1
ATOM 2363 C CA . SER A 1 293 ? 4.121 -23.861 7.875 1.00 71.12 293 SER A CA 1
ATOM 2364 C C . SER A 1 293 ? 5.232 -22.850 8.186 1.00 71.12 293 SER A C 1
ATOM 2366 O O . SER A 1 293 ? 5.006 -21.943 8.984 1.00 71.12 293 SER A O 1
ATOM 2368 N N . SER A 1 294 ? 6.430 -23.005 7.614 1.00 70.50 294 SER A N 1
ATOM 2369 C CA . SER A 1 294 ? 7.533 -22.053 7.777 1.00 70.50 294 SER A CA 1
ATOM 2370 C C . SER A 1 294 ? 7.388 -20.826 6.866 1.00 70.50 294 SER A C 1
ATOM 2372 O O . SER A 1 294 ? 7.967 -19.777 7.156 1.00 70.50 294 SER A O 1
ATOM 2374 N N . ILE A 1 295 ? 6.565 -20.914 5.811 1.00 74.69 295 ILE A N 1
ATOM 2375 C CA . ILE A 1 295 ? 6.370 -19.847 4.827 1.00 74.69 295 ILE A CA 1
ATOM 2376 C C . ILE A 1 295 ? 5.127 -19.024 5.166 1.00 74.69 295 ILE A C 1
ATOM 2378 O O . ILE A 1 295 ? 3.979 -19.474 5.107 1.00 74.69 295 ILE A O 1
ATOM 2382 N N . THR A 1 296 ? 5.354 -17.752 5.476 1.00 72.31 296 THR A N 1
ATOM 2383 C CA . THR A 1 296 ? 4.264 -16.803 5.718 1.00 72.31 296 THR A CA 1
ATOM 2384 C C . THR A 1 296 ? 3.699 -16.291 4.406 1.00 72.31 296 THR A C 1
ATOM 2386 O O . THR A 1 296 ? 4.429 -15.770 3.570 1.00 72.31 296 THR A O 1
ATOM 2389 N N . HIS A 1 297 ? 2.384 -16.397 4.253 1.00 71.50 297 HIS A N 1
ATOM 2390 C CA . HIS A 1 297 ? 1.660 -15.955 3.069 1.00 71.50 297 HIS A CA 1
ATOM 2391 C C . HIS A 1 297 ? 0.230 -15.535 3.444 1.00 71.50 297 HIS A C 1
ATOM 2393 O O . HIS A 1 297 ? -0.288 -15.894 4.505 1.00 71.50 297 HIS A O 1
ATOM 2399 N N . MET A 1 298 ? -0.428 -14.764 2.577 1.00 70.00 298 MET A N 1
ATOM 2400 C CA . MET A 1 298 ? -1.826 -14.382 2.771 1.00 70.00 298 MET A CA 1
ATOM 2401 C C . MET A 1 298 ? -2.743 -15.540 2.361 1.00 70.00 298 MET A C 1
ATOM 2403 O O . MET A 1 298 ? -2.803 -15.904 1.192 1.00 70.00 298 MET A O 1
ATOM 2407 N N . LYS A 1 299 ? -3.534 -16.075 3.295 1.00 67.69 299 LYS A N 1
ATOM 2408 C CA . LYS A 1 299 ? -4.400 -17.249 3.050 1.00 67.69 299 LYS A CA 1
ATOM 2409 C C . LYS A 1 299 ? -5.477 -17.046 1.968 1.00 67.69 299 LYS A C 1
ATOM 2411 O O . LYS A 1 299 ? -5.937 -18.017 1.382 1.00 67.69 299 LYS A O 1
ATOM 2416 N N . ASN A 1 300 ? -5.880 -15.800 1.702 1.00 66.25 300 ASN A N 1
ATOM 2417 C CA . ASN A 1 300 ? -6.982 -15.459 0.787 1.00 66.25 300 ASN A CA 1
ATOM 2418 C C . ASN A 1 300 ? -6.508 -14.878 -0.556 1.00 66.25 300 ASN A C 1
ATOM 2420 O O . ASN A 1 300 ? -7.260 -14.167 -1.223 1.00 66.25 300 ASN A O 1
ATOM 2424 N N . VAL A 1 301 ? -5.254 -15.128 -0.929 1.00 66.44 301 VAL A N 1
ATOM 2425 C CA . VAL A 1 301 ? -4.689 -14.702 -2.211 1.00 66.44 301 VAL A CA 1
ATOM 2426 C C . VAL A 1 301 ? -4.504 -15.929 -3.092 1.00 66.44 301 VAL A C 1
ATOM 2428 O O . VAL A 1 301 ? -3.960 -16.940 -2.653 1.00 66.44 301 VAL A O 1
ATOM 2431 N N . ASP A 1 302 ? -4.959 -15.845 -4.343 1.00 73.62 302 ASP A N 1
ATOM 2432 C CA . ASP A 1 302 ? -4.675 -16.892 -5.316 1.00 73.62 302 ASP A CA 1
ATOM 2433 C C . ASP A 1 302 ? -3.267 -16.697 -5.879 1.00 73.62 302 ASP A C 1
ATOM 2435 O O . ASP A 1 302 ? -3.011 -15.803 -6.688 1.00 73.62 302 ASP A O 1
ATOM 2439 N N . TYR A 1 303 ? -2.335 -17.507 -5.384 1.00 73.25 303 TYR A N 1
ATOM 2440 C CA . TYR A 1 303 ? -0.955 -17.503 -5.846 1.00 73.25 303 TYR A CA 1
ATOM 2441 C C . TYR A 1 303 ? -0.780 -18.355 -7.115 1.00 73.25 303 TYR A C 1
ATOM 2443 O O . TYR A 1 303 ? -1.440 -19.397 -7.242 1.00 73.25 303 TYR A O 1
ATOM 2451 N N . PRO A 1 304 ? 0.135 -17.959 -8.024 1.00 75.75 304 PRO A N 1
ATOM 2452 C CA . PRO A 1 304 ? 0.544 -18.782 -9.164 1.00 75.75 304 PRO A CA 1
ATOM 2453 C C . PRO A 1 304 ? 1.215 -20.094 -8.714 1.00 75.75 304 PRO A C 1
ATOM 2455 O O . PRO A 1 304 ? 1.576 -20.248 -7.549 1.00 75.75 304 PRO A O 1
ATOM 2458 N N . GLU A 1 305 ? 1.402 -21.044 -9.640 1.00 79.12 305 GLU A N 1
ATOM 2459 C CA . GLU A 1 305 ? 2.033 -22.343 -9.334 1.00 79.12 305 GLU A CA 1
ATOM 2460 C C . GLU A 1 305 ? 3.463 -22.213 -8.795 1.00 79.12 305 GLU A C 1
ATOM 2462 O O . GLU A 1 305 ? 3.863 -23.006 -7.947 1.00 79.12 305 GLU A O 1
ATOM 2467 N N . LEU A 1 306 ? 4.215 -21.212 -9.263 1.00 76.25 306 LEU A N 1
ATOM 2468 C CA . LEU A 1 306 ? 5.547 -20.869 -8.770 1.00 76.25 306 LEU A CA 1
ATOM 2469 C C . LEU A 1 306 ? 5.481 -19.568 -7.976 1.00 76.25 306 LEU A C 1
ATOM 2471 O O . LEU A 1 306 ? 5.081 -18.531 -8.507 1.00 76.25 306 LEU A O 1
ATOM 2475 N N . ILE A 1 307 ? 5.895 -19.632 -6.716 1.00 75.88 307 ILE A N 1
ATOM 2476 C CA . ILE A 1 307 ? 5.818 -18.540 -5.752 1.00 75.88 307 ILE A CA 1
ATOM 2477 C C . ILE A 1 307 ? 7.236 -18.107 -5.390 1.00 75.88 307 ILE A C 1
ATOM 2479 O O . ILE A 1 307 ? 8.069 -18.927 -5.006 1.00 75.88 307 ILE A O 1
ATOM 2483 N N . PHE A 1 308 ? 7.491 -16.805 -5.491 1.00 73.38 308 PHE A N 1
ATOM 2484 C CA . PHE A 1 308 ? 8.722 -16.197 -5.000 1.00 73.38 308 PHE A CA 1
ATOM 2485 C C . PHE A 1 308 ? 8.598 -15.974 -3.491 1.00 73.38 308 PHE A C 1
ATOM 2487 O O . PHE A 1 308 ? 7.724 -15.231 -3.042 1.00 73.38 308 PHE A O 1
ATOM 2494 N N . VAL A 1 309 ? 9.462 -16.624 -2.719 1.00 71.38 309 VAL A N 1
ATOM 2495 C CA . VAL A 1 309 ? 9.509 -16.552 -1.257 1.00 71.38 309 VAL A CA 1
ATOM 2496 C C . VAL A 1 309 ? 10.784 -15.828 -0.843 1.00 71.38 309 VAL A C 1
ATOM 2498 O O . VAL A 1 309 ? 11.877 -16.242 -1.220 1.00 71.38 309 VAL A O 1
ATOM 2501 N N . GLU A 1 310 ? 10.649 -14.753 -0.068 1.00 67.19 310 GLU A N 1
ATOM 2502 C CA . GLU A 1 310 ? 11.781 -14.025 0.513 1.00 67.19 310 GLU A CA 1
ATOM 2503 C C . GLU A 1 310 ? 12.162 -14.665 1.859 1.00 67.19 310 GLU A C 1
ATOM 2505 O O . GLU A 1 310 ? 11.375 -14.686 2.806 1.00 67.19 310 GLU A O 1
ATOM 2510 N N . GLY A 1 311 ? 13.358 -15.247 1.923 1.00 66.12 311 GLY A N 1
ATOM 2511 C CA . GLY A 1 311 ? 13.952 -15.834 3.118 1.00 66.12 311 GLY A CA 1
ATOM 2512 C C . GLY A 1 311 ? 14.970 -14.886 3.748 1.00 66.12 311 GLY A C 1
ATOM 2513 O O . GLY A 1 311 ? 15.844 -14.359 3.065 1.00 66.12 311 GLY A O 1
ATOM 2514 N N . HIS A 1 312 ? 14.886 -14.698 5.065 1.00 63.94 312 HIS A N 1
ATOM 2515 C CA . HIS A 1 312 ? 15.826 -13.879 5.833 1.00 63.94 312 HIS A CA 1
ATOM 2516 C C . HIS A 1 312 ? 16.740 -14.773 6.669 1.00 63.94 312 HIS A C 1
ATOM 2518 O O . HIS A 1 312 ? 16.279 -15.478 7.568 1.00 63.94 312 HIS A O 1
ATOM 2524 N N . ILE A 1 313 ? 18.041 -14.739 6.389 1.00 69.25 313 ILE A N 1
ATOM 2525 C CA . ILE A 1 313 ? 19.035 -15.601 7.027 1.00 69.25 313 ILE A CA 1
ATOM 2526 C C . ILE A 1 313 ? 19.959 -14.734 7.877 1.00 69.25 313 ILE A C 1
ATOM 2528 O O . ILE A 1 313 ? 20.687 -13.875 7.376 1.00 69.25 313 ILE A O 1
ATOM 2532 N N . TRP A 1 314 ? 19.952 -14.967 9.189 1.00 64.50 314 TRP A N 1
ATOM 2533 C CA . TRP A 1 314 ? 20.906 -14.332 10.092 1.00 64.50 314 TRP A CA 1
ATOM 2534 C C . TRP A 1 314 ? 22.327 -14.757 9.736 1.00 64.50 314 TRP A C 1
ATOM 2536 O O . TRP A 1 314 ? 22.622 -15.948 9.606 1.00 64.50 314 TRP A O 1
ATOM 2546 N N . LYS A 1 315 ? 23.244 -13.792 9.664 1.00 59.41 315 LYS A N 1
ATOM 2547 C CA . LYS A 1 315 ? 24.665 -14.116 9.634 1.00 59.41 315 LYS A CA 1
ATOM 2548 C C . LYS A 1 315 ? 25.022 -14.672 11.008 1.00 59.41 315 LYS A C 1
ATOM 2550 O O . LYS A 1 315 ? 24.975 -13.934 11.991 1.00 59.41 315 LYS A O 1
ATOM 2555 N N . GLN A 1 316 ? 25.329 -15.970 11.094 1.00 49.78 316 GLN A N 1
ATOM 2556 C CA . GLN A 1 316 ? 25.808 -16.562 12.342 1.00 49.78 316 GLN A CA 1
ATOM 2557 C C . GLN A 1 316 ? 26.981 -15.716 12.840 1.00 49.78 316 GLN A C 1
ATOM 2559 O O . GLN A 1 316 ? 28.001 -15.594 12.156 1.00 49.78 316 GLN A O 1
ATOM 2564 N N . GLN A 1 317 ? 26.831 -15.094 14.011 1.00 43.53 317 GLN A N 1
ATOM 2565 C CA . GLN A 1 317 ? 27.989 -14.570 14.712 1.00 43.53 317 GLN A CA 1
ATOM 2566 C C . GLN A 1 317 ? 28.857 -15.784 15.011 1.00 43.53 317 GLN A C 1
ATOM 2568 O O . GLN A 1 317 ? 28.425 -16.700 15.709 1.00 43.53 317 GLN A O 1
ATOM 2573 N N . SER A 1 318 ? 30.055 -15.824 14.431 1.00 39.44 318 SER A N 1
ATOM 2574 C CA . SER A 1 318 ? 31.091 -16.738 14.883 1.00 39.44 318 SER A CA 1
ATOM 2575 C C . SER A 1 318 ? 31.264 -16.480 16.373 1.00 39.44 318 SER A C 1
ATOM 2577 O O . SER A 1 318 ? 31.815 -15.446 16.756 1.00 39.44 318 SER A O 1
ATOM 2579 N N . VAL A 1 319 ? 30.735 -17.380 17.197 1.00 38.22 319 VAL A N 1
ATOM 2580 C CA . VAL A 1 319 ? 31.073 -17.447 18.611 1.00 38.22 319 VAL A CA 1
ATOM 2581 C C . VAL A 1 319 ? 32.564 -17.757 18.620 1.00 38.22 319 VAL A C 1
ATOM 2583 O O . VAL A 1 319 ? 32.974 -18.884 18.358 1.00 38.22 319 VAL A O 1
ATOM 2586 N N . GLN A 1 320 ? 33.387 -16.722 18.772 1.00 35.97 320 GLN A N 1
ATOM 2587 C CA . GLN A 1 320 ? 34.749 -16.920 19.234 1.00 35.97 320 GLN A CA 1
ATOM 2588 C C . GLN A 1 320 ? 34.606 -17.335 20.698 1.00 35.97 320 GLN A C 1
ATOM 2590 O O . GLN A 1 320 ? 34.298 -16.496 21.543 1.00 35.97 320 GLN A O 1
ATOM 2595 N N . GLU A 1 321 ? 34.698 -18.645 20.937 1.00 36.28 321 GLU A N 1
ATOM 2596 C CA . GLU A 1 321 ? 35.018 -19.205 22.255 1.00 36.28 321 GLU A CA 1
ATOM 2597 C C . GLU A 1 321 ? 36.347 -18.641 22.776 1.00 36.28 321 GLU A C 1
ATOM 2599 O O . GLU A 1 321 ? 37.273 -18.420 21.955 1.00 36.28 321 GLU A O 1
#

InterPro domains:
  IPR009000 Translation protein, beta-barrel domain superfamily [SSF50447] (158-190)
  IPR018162 Alanine-tRNA ligase, class IIc, anti-codon-binding domain superfamily [SSF101353] (38-123)
  IPR018163 Threonyl/alanyl tRNA synthetase, class II-like, putative editing domain superfamily [SSF55186] (213-295)
  IPR018164 Alanyl-tRNA synthetase, class IIc, N-terminal [PF01411] (12-192)
  IPR018165 Alanyl-tRNA synthetase, class IIc, core domain [PS50860] (40-290)
  IPR050058 Alanine--tRNA ligase [PTHR11777] (38-293)

Secondary structure (DSSP, 8-state):
--PPPHHHHHHHHHHHHS-HHHHHHHHHHHTT-----TTHHHHHHHHHHHHHHHHHHHHHHHHH-SEE-HHHHHHHHHTT---HHHHHHHHHHTT-EE--TTHHHHHHHHHHHHHTTSPPP------SPPPB-GGGTT-S-EEEEEEEEEETTEEESB--TT---EEEESB--PPPSBTTBPPP-EEEEESSSS--SBS-S--EEEEEE-HHHHHHHHHHHHHHHHHHHHGGGT-TT--EEEEEE-SS-EEEEE--SPPPHHHHHHHHHHHHHHHHHT-EEEEEEEEGGG--TTS---TTS---SEEEEEEEE--------

Organism: NCBI:txid1979941

pLDDT: mean 77.66, std 14.28, range [30.41, 95.62]